Protein AF-A0A1F8EFX8-F1 (afdb_monomer)

Nearest PDB structures (foldseek):
  2dds-assembly4_D  TM=3.187E-01  e=9.458E-01  Bacillus cereus
  6q6h-assembly1_O  TM=2.582E-01  e=7.555E+00  Homo sapiens

Sequence (322 aa):
MLEKHLLKERVPAPATELNEQGLEKLSEEERKAWHLLVPYVRKLAIKLSSFEGYVDPNIMKADTEFVEQMEQKFLRDDPRIAASQRRGEILEALLAEGIKHAKWLGPDTEPIIASRYDDIKNGVDFVLEILENQKFGYLALNVDVTSSIVQIGNNLEEVKKKIISGDLTEIKYFQSKRSGITGKKDTIPKVVIGIDSNALKELSLLRVELNTYRAALKKPENSSPTVQESLIKKAKEAGLKLSSHRIQVLILKEIEIQIEKYIEFANKNNYTKVASIYQSALNTIREIKSRPEAPKLSPNEEDQNSNDKVFQALQSALKDFN

Radius of gyration: 21.45 Å; Cα contacts (8 Å, |Δi|>4): 448; chains: 1; bounding box: 77×50×60 Å

Secondary structure (DSSP, 8-state):
-PPP------PPPPTT----TTGGGS-HHHHHHHHHHHHHHHHHSPPGGGGBTTB-HHHHHHHHHHHHHHHHHHTTS-HHHHHHHHHHHHHHHHHHHHHHHH-TT-TTEEEEEPPHHHHHHH--SEEEEEEETTEEEEEEEEEE----HHHHHHHHHHHHHHHHHS--EEEEEEE-TTT--EEEEEEE-EEEEE--HHHHHHHHHHHHHHHHHHHHTT-GGG-SHHHHHHHHHHHHHHHHHHHT-HHHHHHHHHHHHHHHHHHHHHHHTT-HHHHHHHHHHHHHHHHHHHSTTSPPPPHHHHHHHHT-HHHHHHHHHHHT--

Organism: NCBI:txid1802659

Solvent-accessible surface area (backbone atoms only — not comparable to full-atom values): 17560 Å² total; per-residue (Å²): 135,83,83,77,83,79,76,75,76,74,74,74,74,77,96,76,78,79,83,64,70,24,49,86,80,46,54,74,42,41,41,51,27,31,73,65,35,34,66,54,47,62,68,63,26,41,57,76,76,80,37,69,90,77,50,59,68,69,59,55,48,53,48,51,52,49,40,55,55,49,52,59,50,60,73,69,52,58,67,74,58,30,34,53,51,54,47,24,46,37,49,52,31,50,47,46,47,32,25,59,75,44,31,53,63,34,87,54,28,39,63,40,43,31,18,67,53,31,27,74,75,59,54,26,55,29,30,39,42,33,60,52,97,94,38,81,45,64,41,35,33,24,67,41,53,61,57,46,44,69,60,52,37,52,56,50,49,55,51,48,53,22,60,74,71,66,59,38,44,60,33,68,69,36,69,40,86,87,80,67,48,72,46,69,45,68,67,30,49,70,48,71,44,60,48,29,69,65,61,50,40,54,53,20,38,40,51,42,49,27,50,49,30,58,55,49,69,73,37,79,92,40,67,50,68,71,53,39,54,53,35,52,50,52,26,50,53,31,48,48,53,62,46,54,36,63,61,46,58,43,50,56,48,47,50,46,59,49,38,54,47,50,28,52,42,23,50,78,72,67,35,53,72,58,20,50,55,35,49,54,53,45,50,54,53,52,52,48,64,70,38,89,82,45,69,80,71,52,74,67,46,49,52,50,53,69,62,24,50,18,51,49,26,48,58,56,42,54,72,71,60,116

pLDDT: mean 90.21, std 14.28, range [26.8, 98.44]

Structure (mmCIF, N/CA/C/O backbone):
data_AF-A0A1F8EFX8-F1
#
_entry.id   AF-A0A1F8EFX8-F1
#
loop_
_atom_site.group_PDB
_atom_site.id
_atom_site.type_symbol
_atom_site.label_atom_id
_atom_site.label_alt_id
_atom_site.label_comp_id
_atom_site.label_asym_id
_atom_site.label_entity_id
_atom_site.label_seq_id
_atom_site.pdbx_PDB_ins_code
_atom_site.Cartn_x
_atom_site.Cartn_y
_atom_site.Cartn_z
_atom_site.occupancy
_atom_site.B_iso_or_equiv
_atom_site.auth_seq_id
_atom_site.auth_comp_id
_atom_site.auth_asym_id
_atom_site.auth_atom_id
_atom_site.pdbx_PDB_model_num
ATOM 1 N N . MET A 1 1 ? -51.948 -30.268 -18.510 1.00 39.59 1 MET A N 1
ATOM 2 C CA . MET A 1 1 ? -50.508 -30.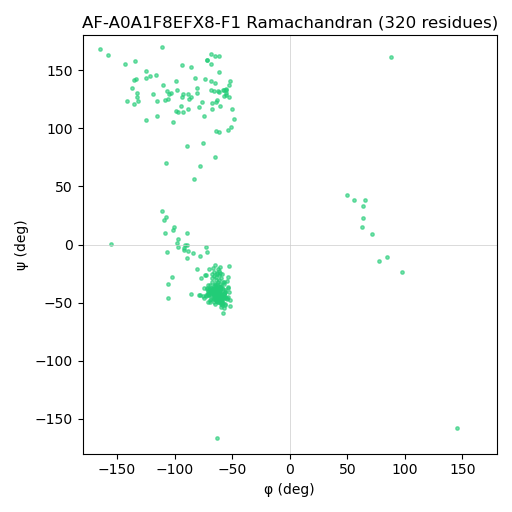514 -18.722 1.00 39.59 1 MET A CA 1
ATOM 3 C C . MET A 1 1 ? -49.849 -29.157 -18.868 1.00 39.59 1 MET A C 1
ATOM 5 O O . MET A 1 1 ? -50.017 -28.531 -19.902 1.00 39.59 1 MET A O 1
ATOM 9 N N . LEU A 1 2 ? -49.258 -28.651 -17.782 1.00 31.80 2 LEU A N 1
ATOM 10 C CA . LEU A 1 2 ? -48.595 -27.347 -17.744 1.00 31.80 2 LEU A CA 1
ATOM 11 C C . LEU A 1 2 ? -47.234 -27.445 -18.441 1.00 31.80 2 LEU A C 1
ATOM 13 O O . LEU A 1 2 ? -46.391 -28.247 -18.035 1.00 31.80 2 LEU A O 1
ATOM 17 N N . GLU A 1 3 ? -47.029 -26.617 -19.461 1.00 29.88 3 GLU A N 1
ATOM 18 C CA . GLU A 1 3 ? -45.723 -26.388 -20.070 1.00 29.88 3 GLU A CA 1
ATOM 19 C C . GLU A 1 3 ? -44.777 -25.744 -19.054 1.00 29.88 3 GLU A C 1
ATOM 21 O O . GLU A 1 3 ? -45.047 -24.699 -18.458 1.00 29.88 3 GLU A O 1
ATOM 26 N N . LYS A 1 4 ? -43.661 -26.439 -18.835 1.00 32.12 4 LYS A N 1
ATOM 27 C CA . LYS A 1 4 ? -42.594 -26.088 -17.907 1.00 32.12 4 LYS A CA 1
ATOM 28 C C . LYS A 1 4 ? -41.973 -24.744 -18.287 1.00 32.12 4 LYS A C 1
ATOM 30 O O . LYS A 1 4 ? -41.350 -24.612 -19.337 1.00 32.12 4 LYS A O 1
ATOM 35 N N . HIS A 1 5 ? -42.060 -23.794 -17.359 1.00 31.98 5 HIS A N 1
ATOM 36 C CA . HIS A 1 5 ? -41.113 -22.693 -17.220 1.00 31.98 5 HIS A CA 1
ATOM 37 C C . HIS A 1 5 ? -39.681 -23.248 -17.188 1.00 31.98 5 HIS A C 1
ATOM 39 O O . HIS A 1 5 ? -39.206 -23.736 -16.164 1.00 31.98 5 HIS A O 1
ATOM 45 N N . LEU A 1 6 ? -38.983 -23.164 -18.320 1.00 28.86 6 LEU A N 1
ATOM 46 C CA . LEU A 1 6 ? -37.529 -23.224 -18.365 1.00 28.86 6 LEU A CA 1
ATOM 47 C C . LEU A 1 6 ? -37.004 -21.877 -17.864 1.00 28.86 6 LEU A C 1
ATOM 49 O O . LEU A 1 6 ? -36.758 -20.950 -18.637 1.00 28.86 6 LEU A O 1
ATOM 53 N N . LEU A 1 7 ? -36.845 -21.784 -16.544 1.00 28.73 7 LEU A N 1
ATOM 54 C CA . LEU A 1 7 ? -35.845 -20.921 -15.933 1.00 28.73 7 LEU A CA 1
ATOM 55 C C . LEU A 1 7 ? -34.505 -21.296 -16.572 1.00 28.73 7 LEU A C 1
ATOM 57 O O . LEU A 1 7 ? -33.886 -22.293 -16.210 1.00 28.73 7 LEU A O 1
ATOM 61 N N . LYS A 1 8 ? -34.078 -20.520 -17.572 1.00 29.89 8 LYS A N 1
ATOM 62 C CA . LYS A 1 8 ? -32.667 -20.453 -17.934 1.00 29.89 8 LYS A CA 1
ATOM 63 C C . LYS A 1 8 ? -31.962 -19.917 -16.698 1.00 29.89 8 LYS A C 1
ATOM 65 O O . LYS A 1 8 ? -31.967 -18.709 -16.467 1.00 29.89 8 LYS A O 1
ATOM 70 N N . GLU A 1 9 ? -31.415 -20.821 -15.893 1.00 26.80 9 GLU A N 1
ATOM 71 C CA . GLU A 1 9 ? -30.356 -20.491 -14.954 1.00 26.80 9 GLU A CA 1
ATOM 72 C C . GLU A 1 9 ? -29.321 -19.696 -15.751 1.00 26.80 9 GLU A C 1
ATOM 74 O O . GLU A 1 9 ? -28.671 -20.208 -16.666 1.00 26.80 9 GLU A O 1
ATOM 79 N N . ARG A 1 10 ? -29.257 -18.388 -15.488 1.00 27.91 10 ARG A N 1
ATOM 80 C CA . ARG A 1 10 ? -28.134 -17.577 -15.929 1.00 27.91 10 ARG A CA 1
ATOM 81 C C . ARG A 1 10 ? -26.944 -18.140 -15.178 1.00 27.91 10 ARG A C 1
ATOM 83 O O . ARG A 1 10 ? -26.753 -17.818 -14.012 1.00 27.91 10 ARG A O 1
ATOM 90 N N . VAL A 1 11 ? -26.191 -19.002 -15.847 1.00 30.89 11 VAL A N 1
ATOM 91 C CA . VAL A 1 11 ? -24.819 -19.306 -15.461 1.00 30.89 11 VAL A CA 1
ATOM 92 C C . VAL A 1 11 ? -24.139 -17.941 -15.290 1.00 30.89 11 VAL A C 1
ATOM 94 O O . VAL A 1 11 ? -24.134 -17.170 -16.259 1.00 30.89 11 VAL A O 1
ATOM 97 N N . PRO A 1 12 ? -23.682 -17.566 -14.082 1.00 32.28 12 PRO A N 1
ATOM 98 C CA . PRO A 1 12 ? -22.962 -16.317 -13.910 1.00 32.28 12 PRO A CA 1
ATOM 99 C C . PRO A 1 12 ? -21.761 -16.342 -14.855 1.00 32.28 12 PRO A C 1
ATOM 101 O O . PRO A 1 12 ? -21.077 -17.360 -14.988 1.00 32.28 12 PRO A O 1
ATOM 104 N N . ALA A 1 13 ? -21.571 -15.245 -15.588 1.00 30.28 13 ALA A N 1
ATOM 105 C CA . ALA A 1 13 ? -20.425 -15.088 -16.469 1.00 30.28 13 ALA A CA 1
ATOM 106 C C . ALA A 1 13 ? -19.141 -15.375 -15.669 1.00 30.28 13 ALA A C 1
ATOM 108 O O . ALA A 1 13 ? -19.068 -14.992 -14.498 1.00 30.28 13 ALA A O 1
ATOM 109 N N . PRO A 1 14 ? -18.142 -16.053 -16.257 1.00 33.47 14 PRO A N 1
ATOM 110 C CA . PRO A 1 14 ? -16.912 -16.361 -15.547 1.00 33.47 14 PRO A CA 1
ATOM 111 C C . PRO A 1 14 ? -16.281 -15.059 -15.043 1.00 33.47 14 PRO A C 1
ATOM 113 O O . PRO A 1 14 ? -16.095 -14.108 -15.805 1.00 33.47 14 PRO A O 1
ATOM 116 N N . ALA A 1 15 ? -15.971 -15.018 -13.749 1.00 45.84 15 ALA A N 1
ATOM 117 C CA . ALA A 1 15 ? -15.308 -13.908 -13.081 1.00 45.84 15 ALA A CA 1
ATOM 118 C C . ALA A 1 15 ? -13.873 -13.724 -13.614 1.00 45.84 15 ALA A C 1
ATOM 120 O O . ALA A 1 15 ? -12.922 -14.137 -12.958 1.00 45.84 15 ALA A O 1
ATOM 121 N N . THR A 1 16 ? -13.686 -13.167 -14.818 1.00 48.28 16 THR A N 1
ATOM 122 C CA . THR A 1 16 ? -12.336 -13.058 -15.414 1.00 48.28 16 THR A CA 1
ATOM 123 C C . THR A 1 16 ? -12.096 -11.948 -16.444 1.00 48.28 16 THR A C 1
ATOM 125 O O . THR A 1 16 ? -10.960 -11.839 -16.898 1.00 48.28 16 THR A O 1
ATOM 128 N N . GLU A 1 17 ? -13.058 -11.093 -16.797 1.00 61.16 17 GLU A N 1
ATOM 129 C CA . GLU A 1 17 ? -12.738 -9.889 -17.586 1.00 61.16 17 GLU A CA 1
ATOM 130 C C . GLU A 1 17 ? -12.589 -8.688 -16.652 1.00 61.16 17 GLU A C 1
ATOM 132 O O . GLU A 1 17 ? -13.522 -8.280 -15.961 1.00 61.16 17 GLU A O 1
ATOM 137 N N . LEU A 1 18 ? -11.366 -8.161 -16.570 1.00 76.31 18 LEU A N 1
ATOM 138 C CA . LEU A 1 18 ? -11.108 -6.929 -15.840 1.00 76.31 18 LEU A CA 1
ATOM 139 C C . LEU A 1 18 ? -11.836 -5.788 -16.552 1.00 76.31 18 LEU A C 1
ATOM 141 O O . LEU A 1 18 ? -11.725 -5.646 -17.765 1.00 76.31 18 LEU A O 1
ATOM 145 N N . ASN A 1 19 ? -12.566 -4.968 -15.800 1.00 82.94 19 ASN A N 1
ATOM 146 C CA . ASN A 1 19 ? -13.219 -3.799 -16.372 1.00 82.94 19 ASN A CA 1
ATOM 147 C C . ASN A 1 19 ? -12.161 -2.777 -16.820 1.00 82.94 19 ASN A C 1
ATOM 149 O O . ASN A 1 19 ? -11.442 -2.235 -15.986 1.00 82.94 19 ASN A O 1
ATOM 153 N N . GLU A 1 20 ? -12.095 -2.490 -18.117 1.00 89.06 20 GLU A N 1
ATOM 154 C CA . GLU A 1 20 ? -11.168 -1.510 -18.699 1.00 89.06 20 GLU A CA 1
ATOM 155 C C . GLU A 1 20 ? -11.760 -0.095 -18.811 1.00 89.06 20 GLU A C 1
ATOM 157 O O . GLU A 1 20 ? -11.068 0.845 -19.202 1.00 89.06 20 GLU A O 1
ATOM 162 N N . GLN A 1 21 ? -13.028 0.102 -18.439 1.00 87.81 21 GLN A N 1
ATOM 163 C CA . GLN A 1 21 ? -13.648 1.426 -18.431 1.00 87.81 21 GLN A CA 1
ATOM 164 C C . GLN A 1 21 ? -12.824 2.403 -17.579 1.00 87.81 21 GLN A C 1
ATOM 166 O O . GLN A 1 21 ? -12.423 2.086 -16.453 1.00 87.81 21 GLN A O 1
ATOM 171 N N . GLY A 1 22 ? -12.589 3.602 -18.114 1.00 87.81 22 GLY A N 1
ATOM 172 C CA . GLY A 1 22 ? -11.789 4.652 -17.495 1.00 87.81 22 GLY A CA 1
ATOM 173 C C . GLY A 1 22 ? -10.349 4.695 -18.008 1.00 87.81 22 GLY A C 1
ATOM 174 O O . GLY A 1 22 ? -9.750 5.770 -17.962 1.00 87.81 22 GLY A O 1
ATOM 175 N N . LEU A 1 23 ? -9.801 3.588 -18.541 1.00 91.88 23 LEU A N 1
ATOM 176 C CA . LEU A 1 23 ? -8.428 3.518 -19.075 1.00 91.88 23 LEU A CA 1
ATOM 177 C C . LEU A 1 23 ? -8.180 4.481 -20.243 1.00 91.88 23 LEU A C 1
ATOM 179 O O . LEU A 1 23 ? -7.040 4.891 -20.482 1.00 91.88 23 LEU A O 1
ATOM 183 N N . GLU A 1 24 ? -9.228 4.873 -20.965 1.00 91.56 24 GLU A N 1
ATOM 184 C CA . GLU A 1 24 ? -9.155 5.843 -22.056 1.00 91.56 24 GLU A CA 1
ATOM 185 C C . GLU A 1 24 ? -8.764 7.251 -21.580 1.00 91.56 24 GLU A C 1
ATOM 187 O O . GLU A 1 24 ? -8.198 8.019 -22.356 1.00 91.56 24 GLU A O 1
ATOM 192 N N . LYS A 1 25 ? -9.009 7.573 -20.301 1.00 91.62 25 LYS A N 1
ATOM 193 C CA . LYS A 1 25 ? -8.670 8.865 -19.674 1.00 91.62 25 LYS A CA 1
ATOM 194 C C . LYS A 1 25 ? -7.297 8.880 -19.000 1.00 91.62 25 LYS A C 1
ATOM 196 O O . LYS A 1 25 ? -6.884 9.915 -18.472 1.00 91.62 25 LYS A O 1
ATOM 201 N N . LEU A 1 26 ? -6.614 7.739 -18.970 1.00 93.00 26 LEU A N 1
ATOM 202 C CA . LEU A 1 26 ? -5.271 7.602 -18.419 1.00 93.00 26 LEU A CA 1
ATOM 203 C C . LEU A 1 26 ? -4.228 7.949 -19.485 1.00 93.00 26 LEU A C 1
ATOM 205 O O . LEU A 1 26 ? -4.456 7.764 -20.687 1.00 93.00 26 LEU A O 1
ATOM 209 N N . SER A 1 27 ? -3.066 8.417 -19.031 1.00 95.06 27 SER A N 1
ATOM 210 C CA . SER A 1 27 ? -1.882 8.550 -19.879 1.00 95.06 27 SER A CA 1
ATOM 211 C C . SER A 1 27 ? -1.435 7.192 -20.428 1.00 95.06 27 SER A C 1
ATOM 213 O O . SER A 1 27 ? -1.824 6.130 -19.932 1.00 95.06 27 SER A O 1
ATOM 215 N N . GLU A 1 28 ? -0.618 7.213 -21.480 1.00 96.12 28 GLU A N 1
ATOM 216 C CA . GLU A 1 28 ? -0.132 5.988 -22.114 1.00 96.12 28 GLU A CA 1
ATOM 217 C C . GLU A 1 28 ? 0.676 5.127 -21.130 1.00 96.12 28 GLU A C 1
ATOM 219 O O . GLU A 1 28 ? 0.526 3.904 -21.101 1.00 96.12 28 GLU A O 1
ATOM 224 N N . GLU A 1 29 ? 1.496 5.760 -20.291 1.00 95.81 29 GLU A N 1
ATOM 225 C CA . GLU A 1 29 ? 2.322 5.091 -19.290 1.00 95.81 29 GLU A CA 1
ATOM 226 C C . GLU A 1 29 ? 1.468 4.430 -18.205 1.00 95.81 29 GLU A C 1
ATOM 228 O O . GLU A 1 29 ? 1.678 3.258 -17.896 1.00 95.81 29 GLU A O 1
ATOM 233 N N . GLU A 1 30 ? 0.470 5.143 -17.675 1.00 97.19 30 GLU A N 1
ATOM 234 C CA . GLU A 1 30 ? -0.483 4.604 -16.695 1.00 97.19 30 GLU A CA 1
ATOM 235 C C . GLU A 1 30 ? -1.255 3.413 -17.283 1.00 97.19 30 GLU A C 1
ATOM 237 O O . GLU A 1 30 ? -1.359 2.363 -16.652 1.00 97.19 30 GLU A O 1
ATOM 242 N N . ARG A 1 31 ? -1.744 3.521 -18.525 1.00 97.31 31 ARG A N 1
ATOM 243 C CA . ARG A 1 31 ? -2.472 2.427 -19.185 1.00 97.31 31 ARG A CA 1
ATOM 244 C C . ARG A 1 31 ? -1.588 1.198 -19.385 1.00 97.31 31 ARG A C 1
ATOM 246 O O . ARG A 1 31 ? -2.032 0.077 -19.142 1.00 97.31 31 ARG A O 1
ATOM 253 N N . LYS A 1 32 ? -0.337 1.378 -19.817 1.00 97.31 32 LYS A N 1
ATOM 254 C CA . LYS A 1 32 ? 0.629 0.274 -19.950 1.00 97.31 32 LYS A CA 1
ATOM 255 C C . LYS A 1 32 ? 0.950 -0.353 -18.594 1.00 97.31 32 LYS A C 1
ATOM 257 O O . LYS A 1 32 ? 1.004 -1.578 -18.500 1.00 97.31 32 LYS A O 1
ATOM 262 N N . ALA A 1 33 ? 1.133 0.463 -17.556 1.00 97.31 33 ALA A N 1
ATOM 263 C CA . ALA A 1 33 ? 1.359 -0.017 -16.197 1.00 97.31 33 ALA A CA 1
ATOM 264 C C . ALA A 1 33 ? 0.159 -0.822 -15.683 1.00 97.31 33 ALA A C 1
ATOM 266 O O . ALA A 1 33 ? 0.357 -1.900 -15.124 1.00 97.31 33 ALA A O 1
ATOM 267 N N . TRP A 1 34 ? -1.069 -0.370 -15.949 1.00 97.25 34 TRP A N 1
ATOM 268 C CA . TRP A 1 34 ? -2.287 -1.090 -15.581 1.00 97.25 34 TRP A CA 1
ATOM 269 C C . TRP A 1 34 ? -2.313 -2.500 -16.181 1.00 97.25 34 TRP A C 1
ATOM 271 O O . TRP A 1 34 ? -2.359 -3.477 -15.437 1.00 97.25 34 TRP A O 1
ATOM 281 N N . HIS A 1 35 ? -2.163 -2.624 -17.507 1.00 96.25 35 HIS A N 1
ATOM 282 C CA . HIS A 1 35 ? -2.168 -3.928 -18.192 1.00 96.25 35 HIS A CA 1
ATOM 283 C C . HIS A 1 35 ? -1.027 -4.843 -17.736 1.00 96.25 35 HIS A C 1
ATOM 285 O O . HIS A 1 35 ? -1.160 -6.066 -17.743 1.00 96.25 35 HIS A O 1
ATOM 291 N N . LEU A 1 36 ? 0.107 -4.256 -17.350 1.00 95.19 36 LEU A N 1
ATOM 292 C CA . LEU A 1 36 ? 1.267 -4.998 -16.878 1.00 95.19 36 LEU A CA 1
ATOM 293 C C . LEU A 1 36 ? 1.083 -5.535 -15.451 1.00 95.19 36 LEU A C 1
ATOM 295 O O . LEU A 1 36 ? 1.480 -6.665 -15.169 1.00 95.19 36 LEU A O 1
ATOM 299 N N . LEU A 1 37 ? 0.559 -4.714 -14.538 1.00 95.81 37 LEU A N 1
ATOM 300 C CA . LEU A 1 37 ? 0.660 -4.950 -13.095 1.00 95.81 37 LEU A CA 1
ATOM 301 C C . LEU A 1 37 ? -0.649 -5.430 -12.476 1.00 95.81 37 LEU A C 1
ATOM 303 O O . LEU A 1 37 ? -0.641 -6.397 -11.714 1.00 95.81 37 LEU A O 1
ATOM 307 N N . VAL A 1 38 ? -1.771 -4.790 -12.809 1.00 95.44 38 VAL A N 1
ATOM 308 C CA . VAL A 1 38 ? -3.058 -5.031 -12.140 1.00 95.44 38 VAL A CA 1
ATOM 309 C C . VAL A 1 38 ? -3.535 -6.477 -12.320 1.00 95.44 38 VAL A C 1
ATOM 311 O O . VAL A 1 38 ? -3.853 -7.118 -11.312 1.00 95.44 38 VAL A O 1
ATOM 314 N N . PRO A 1 39 ? -3.503 -7.080 -13.530 1.00 94.44 39 PRO A N 1
ATOM 315 C CA . PRO A 1 39 ? -3.868 -8.486 -13.693 1.00 94.44 39 PRO A CA 1
ATOM 316 C C . PRO A 1 39 ? -2.976 -9.439 -12.892 1.00 94.44 39 PRO A C 1
ATOM 318 O O . PRO A 1 39 ? -3.440 -10.480 -12.427 1.00 94.44 39 PRO A O 1
ATOM 321 N N . TYR A 1 40 ? -1.690 -9.111 -12.740 1.0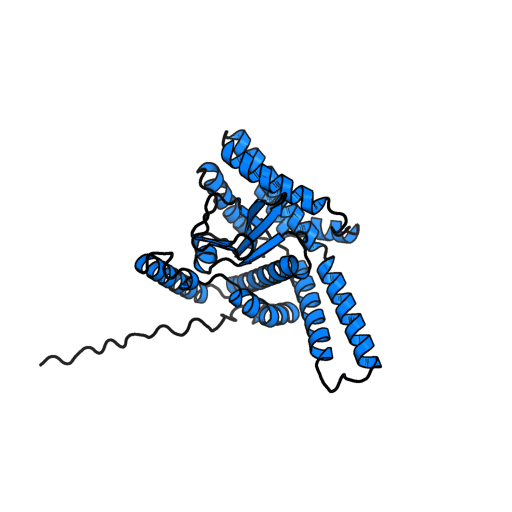0 93.00 40 TYR A N 1
ATOM 322 C CA . TYR A 1 40 ? -0.749 -9.926 -11.979 1.00 93.00 40 TYR A CA 1
ATOM 323 C C . TYR A 1 40 ? -1.039 -9.844 -10.476 1.00 93.00 40 TYR A C 1
ATOM 325 O O . TYR A 1 40 ? -1.196 -10.881 -9.834 1.00 93.00 40 TYR A O 1
ATOM 333 N N . VAL A 1 41 ? -1.198 -8.640 -9.923 1.00 93.00 41 VAL A N 1
ATOM 334 C CA . VAL A 1 41 ? -1.467 -8.452 -8.488 1.00 93.00 41 VAL A CA 1
ATOM 335 C C . VAL A 1 41 ? -2.833 -9.019 -8.094 1.00 93.00 41 VAL A C 1
ATOM 337 O O . VAL A 1 41 ? -2.933 -9.724 -7.091 1.00 93.00 41 VAL A O 1
ATOM 340 N N . ARG A 1 42 ? -3.865 -8.877 -8.936 1.00 91.50 42 ARG A N 1
ATOM 341 C CA . ARG A 1 42 ? -5.179 -9.510 -8.705 1.00 91.50 42 ARG A CA 1
ATOM 342 C C . ARG A 1 42 ? -5.131 -11.043 -8.665 1.00 91.50 42 ARG A C 1
ATOM 344 O O . ARG A 1 42 ? -5.978 -11.675 -8.026 1.00 91.50 42 ARG A O 1
ATOM 351 N N . LYS A 1 43 ? -4.155 -11.681 -9.321 1.00 93.25 43 LYS A N 1
ATOM 352 C CA . LYS A 1 43 ? -3.937 -13.136 -9.197 1.00 93.25 43 LYS A CA 1
ATOM 353 C C . LYS A 1 43 ? -3.312 -13.516 -7.856 1.00 93.25 43 LYS A C 1
ATOM 355 O O . LYS A 1 43 ? -3.531 -14.636 -7.408 1.00 93.25 43 LYS A O 1
ATOM 360 N N . LEU A 1 44 ? -2.571 -12.603 -7.226 1.00 94.19 44 LEU A N 1
ATOM 361 C CA . LEU A 1 44 ? -1.969 -12.802 -5.906 1.00 94.19 44 LEU A CA 1
ATOM 362 C C . LEU A 1 44 ? -2.956 -12.576 -4.754 1.00 94.19 44 LEU A C 1
ATOM 364 O O . LEU A 1 44 ? -2.707 -13.083 -3.664 1.00 94.19 44 LEU A O 1
ATOM 368 N N . ALA A 1 45 ? -4.048 -11.841 -4.993 1.00 96.00 45 ALA A N 1
ATOM 369 C CA . ALA A 1 45 ? -5.124 -11.629 -4.026 1.00 96.00 45 ALA A CA 1
ATOM 370 C C . ALA A 1 45 ? -5.661 -12.949 -3.464 1.00 96.00 45 ALA A C 1
ATOM 372 O O . ALA A 1 45 ? -5.896 -13.903 -4.220 1.00 96.00 45 ALA A O 1
ATOM 373 N N . ILE A 1 46 ? -5.898 -12.970 -2.152 1.00 96.94 46 ILE A N 1
ATOM 374 C CA . ILE A 1 46 ? -6.473 -14.118 -1.451 1.00 96.94 46 ILE A CA 1
ATOM 375 C C . ILE A 1 46 ? -7.810 -14.510 -2.097 1.00 96.94 46 ILE A C 1
ATOM 377 O O . ILE A 1 46 ? -8.668 -13.669 -2.380 1.00 96.94 46 ILE A O 1
ATOM 381 N N . LYS A 1 47 ? -7.984 -15.809 -2.354 1.00 95.56 47 LYS A N 1
ATOM 382 C CA . LYS A 1 47 ? -9.200 -16.361 -2.962 1.00 95.56 47 LYS A CA 1
ATOM 383 C C . LYS A 1 47 ? -10.101 -16.913 -1.870 1.00 95.56 47 LYS A C 1
ATOM 385 O O . LYS A 1 47 ? -9.636 -17.675 -1.037 1.00 95.56 47 LYS A O 1
ATOM 390 N N . LEU A 1 48 ? -11.392 -16.581 -1.902 1.00 94.69 48 LEU A N 1
ATOM 391 C CA . LEU A 1 48 ? -12.360 -17.101 -0.925 1.00 94.69 48 LEU A CA 1
ATOM 392 C C . LEU A 1 48 ? -12.357 -18.637 -0.916 1.00 94.69 48 LEU A C 1
ATOM 394 O O . LEU A 1 48 ? -12.350 -19.243 0.149 1.00 94.69 48 LEU A O 1
ATOM 398 N N . SER A 1 49 ? -12.230 -19.264 -2.090 1.00 93.31 49 SER A N 1
ATOM 399 C CA . SER A 1 49 ? -12.147 -20.723 -2.229 1.00 93.31 49 SER A CA 1
ATOM 400 C C . SER A 1 49 ? -10.954 -21.364 -1.507 1.00 93.31 49 SER A C 1
ATOM 402 O O . SER A 1 49 ? -11.002 -22.550 -1.200 1.00 93.31 49 SER A O 1
ATOM 404 N N . SER A 1 50 ? -9.891 -20.619 -1.163 1.00 94.62 50 SER A N 1
ATOM 405 C CA . SER A 1 50 ? -8.797 -21.176 -0.351 1.00 94.62 50 SER A CA 1
ATOM 406 C C . SER A 1 50 ? -9.179 -21.385 1.119 1.00 94.62 50 SER A C 1
ATOM 408 O O . SER A 1 50 ? -8.351 -21.860 1.892 1.00 94.62 50 SER A O 1
ATOM 410 N N . PHE A 1 51 ? -10.400 -21.008 1.510 1.00 96.12 51 PHE A N 1
ATOM 411 C CA . PHE A 1 51 ? -10.963 -21.182 2.849 1.00 96.12 51 PHE A CA 1
ATOM 412 C C . PHE A 1 51 ? -12.052 -22.262 2.894 1.00 96.12 51 PHE A C 1
ATOM 414 O O . PHE A 1 51 ? -12.718 -22.421 3.920 1.00 96.12 51 PHE A O 1
ATOM 421 N N . GLU A 1 52 ? -12.218 -23.039 1.821 1.00 93.38 52 GLU A N 1
ATOM 422 C CA . GLU A 1 52 ? -13.019 -24.261 1.851 1.00 93.38 52 GLU A CA 1
ATOM 423 C C . GLU A 1 52 ? -12.548 -25.175 2.994 1.00 93.38 52 GLU A C 1
ATOM 425 O O . GLU A 1 52 ? -11.360 -25.459 3.142 1.00 93.38 52 GLU A O 1
ATOM 430 N N . GLY A 1 53 ? -13.482 -25.588 3.854 1.00 90.81 53 GLY A N 1
ATOM 431 C CA . GLY A 1 53 ? -13.187 -26.367 5.063 1.00 90.81 53 GLY A CA 1
ATOM 432 C C . GLY A 1 53 ? -12.770 -25.543 6.291 1.00 90.81 53 GLY A C 1
ATOM 433 O O . GLY A 1 53 ? -12.765 -26.088 7.392 1.00 90.81 53 GLY A O 1
ATOM 434 N N . TYR A 1 54 ? -12.486 -24.245 6.138 1.00 90.75 54 TYR A N 1
ATOM 435 C CA . TYR A 1 54 ? -12.202 -23.315 7.245 1.00 90.75 54 TYR A CA 1
ATOM 436 C C . TYR A 1 54 ? -13.388 -22.404 7.580 1.00 90.75 54 TYR A C 1
ATOM 438 O O . TYR A 1 54 ? -13.522 -21.953 8.716 1.00 90.75 54 TYR A O 1
ATOM 446 N N . VAL A 1 55 ? -14.237 -22.116 6.592 1.00 92.94 55 VAL A N 1
ATOM 447 C CA . VAL A 1 55 ? -15.416 -21.249 6.713 1.00 92.94 55 VAL A CA 1
ATOM 448 C C . VAL A 1 55 ? -16.667 -22.039 6.333 1.00 92.94 55 VAL A C 1
ATOM 450 O O . VAL A 1 55 ? -16.623 -22.893 5.447 1.00 92.94 55 VAL A O 1
ATOM 453 N N . ASP A 1 56 ? -17.786 -21.758 7.009 1.00 95.19 56 ASP A N 1
ATOM 454 C CA . ASP A 1 56 ? -19.081 -22.365 6.686 1.00 95.19 56 ASP A CA 1
ATOM 455 C C . ASP A 1 56 ? -19.439 -22.123 5.202 1.00 95.19 56 ASP A C 1
ATOM 457 O O . ASP A 1 56 ? -19.410 -20.970 4.749 1.00 95.19 56 ASP A O 1
ATOM 461 N N . PRO A 1 57 ? -19.798 -23.170 4.433 1.00 95.31 57 PRO A N 1
ATOM 462 C CA . PRO A 1 57 ? -20.086 -23.034 3.007 1.00 95.31 57 PRO A CA 1
ATOM 463 C C . PRO A 1 57 ? -21.203 -22.036 2.678 1.00 95.31 57 PRO A C 1
ATOM 465 O O . PRO A 1 57 ? -21.135 -21.370 1.645 1.00 95.31 57 PRO A O 1
ATOM 468 N N . ASN A 1 58 ? -22.214 -21.888 3.541 1.00 96.75 58 ASN A N 1
ATOM 469 C CA . ASN A 1 58 ? -23.292 -20.922 3.325 1.00 96.75 58 ASN A CA 1
ATOM 470 C C . ASN A 1 58 ? -22.796 -19.487 3.527 1.00 96.75 58 ASN A C 1
ATOM 472 O O . ASN A 1 58 ? -23.183 -18.599 2.769 1.00 96.75 58 ASN A O 1
ATOM 476 N N . ILE A 1 59 ? -21.911 -19.261 4.506 1.00 95.94 59 ILE A N 1
ATOM 477 C CA . ILE A 1 59 ? -21.271 -17.953 4.713 1.00 95.94 59 ILE A CA 1
ATOM 478 C C . ILE A 1 59 ? -20.390 -17.603 3.512 1.00 95.94 59 ILE A C 1
ATOM 480 O O . ILE A 1 59 ? -20.492 -16.501 2.980 1.00 95.94 59 ILE A O 1
ATOM 484 N N . MET A 1 60 ? -19.557 -18.539 3.052 1.00 95.56 60 MET A N 1
ATOM 485 C CA . MET A 1 60 ? -18.665 -18.306 1.912 1.00 95.56 60 MET A CA 1
ATOM 486 C C . MET A 1 60 ? -19.447 -18.037 0.618 1.00 95.56 60 MET A C 1
ATOM 488 O O . MET A 1 60 ? -19.069 -17.168 -0.171 1.00 95.56 60 MET A O 1
ATOM 492 N N . LYS A 1 61 ? -20.573 -18.736 0.419 1.00 96.38 61 LYS A N 1
ATOM 493 C CA . LYS A 1 61 ? -21.496 -18.471 -0.688 1.00 96.38 61 LYS A CA 1
ATOM 494 C C . LYS A 1 61 ? -22.091 -17.063 -0.599 1.00 96.38 61 LYS A C 1
ATOM 496 O O . LYS A 1 61 ? -22.022 -16.330 -1.579 1.00 96.38 61 LYS A O 1
ATOM 501 N N . ALA A 1 62 ? -22.609 -16.664 0.564 1.00 97.31 62 ALA A N 1
ATOM 502 C CA . ALA A 1 62 ? -23.175 -15.329 0.764 1.00 97.31 62 ALA A CA 1
ATOM 503 C C . ALA A 1 62 ? -22.141 -14.212 0.540 1.00 97.31 62 ALA A C 1
ATOM 505 O O . ALA A 1 62 ? -22.449 -13.188 -0.066 1.00 97.31 62 ALA A O 1
ATOM 506 N N . ASP A 1 63 ? -20.900 -14.418 0.982 1.00 97.56 63 ASP A N 1
ATOM 507 C CA . ASP A 1 63 ? -19.808 -13.472 0.751 1.00 97.56 63 ASP A CA 1
ATOM 508 C C . ASP A 1 63 ? -19.422 -13.382 -0.732 1.00 97.56 63 ASP A C 1
ATOM 510 O O . ASP A 1 63 ? -19.152 -12.289 -1.231 1.00 97.56 63 ASP A O 1
ATOM 514 N N . THR A 1 64 ? -19.420 -14.512 -1.447 1.00 96.25 64 THR A N 1
ATOM 515 C CA . THR A 1 64 ? -19.165 -14.552 -2.896 1.00 96.25 64 THR A CA 1
ATOM 516 C C . THR A 1 64 ? -20.260 -13.801 -3.652 1.00 96.25 64 THR A C 1
ATOM 518 O O . THR A 1 64 ? -19.961 -12.918 -4.453 1.00 96.25 64 THR A O 1
ATOM 521 N N . GLU A 1 65 ? -21.528 -14.065 -3.327 1.00 96.50 65 GLU A N 1
ATOM 522 C CA . GLU A 1 65 ? -22.677 -13.357 -3.904 1.00 96.50 65 GLU A CA 1
ATOM 523 C C . GLU A 1 65 ? -22.632 -11.853 -3.594 1.00 96.50 65 GLU A C 1
ATOM 525 O O . GLU A 1 65 ? -22.949 -11.032 -4.455 1.00 96.50 65 GLU A O 1
ATOM 530 N N . PHE A 1 66 ? -22.203 -11.464 -2.388 1.00 96.44 66 PHE A N 1
ATOM 531 C CA . PHE A 1 66 ? -22.003 -10.059 -2.032 1.00 96.44 66 PHE A CA 1
ATOM 532 C C . PHE A 1 66 ? -20.944 -9.393 -2.920 1.00 96.44 66 PHE A C 1
ATOM 534 O O . PHE A 1 66 ? -21.195 -8.308 -3.449 1.00 96.44 66 PHE A O 1
ATOM 541 N N . VAL A 1 67 ? -19.785 -10.035 -3.109 1.00 95.12 67 VAL A N 1
ATOM 542 C CA . VAL A 1 67 ? -18.715 -9.524 -3.983 1.00 95.12 67 VAL A CA 1
ATOM 543 C C . VAL A 1 67 ? -19.237 -9.345 -5.406 1.00 95.12 67 VAL A C 1
ATOM 545 O O . VAL A 1 67 ? -19.118 -8.253 -5.960 1.00 95.12 67 VAL A O 1
ATOM 548 N N . GLU A 1 68 ? -19.893 -10.362 -5.967 1.00 93.06 68 GLU A N 1
ATOM 549 C CA . GLU A 1 68 ? -20.461 -10.300 -7.317 1.00 93.06 68 GLU A CA 1
ATOM 550 C C . GLU A 1 68 ? -21.476 -9.155 -7.459 1.00 93.06 68 GLU A C 1
ATOM 552 O O . GLU A 1 68 ? -21.420 -8.377 -8.414 1.00 93.06 68 GLU A O 1
ATOM 557 N N . GLN A 1 69 ? -22.383 -8.993 -6.491 1.00 92.88 69 GLN A N 1
ATOM 558 C CA . GLN A 1 69 ? -23.371 -7.912 -6.499 1.00 92.88 69 GLN A CA 1
ATOM 559 C C . GLN A 1 69 ? -22.728 -6.524 -6.444 1.00 92.88 69 GLN A C 1
ATOM 561 O O . GLN A 1 69 ? -23.204 -5.602 -7.112 1.00 92.88 69 GLN A O 1
ATOM 566 N N . MET A 1 70 ? -21.678 -6.352 -5.640 1.00 91.12 70 MET A N 1
ATOM 567 C CA . MET A 1 70 ? -20.975 -5.076 -5.520 1.00 91.12 70 MET A CA 1
ATOM 568 C C . MET A 1 70 ? -20.176 -4.753 -6.779 1.00 91.12 70 MET A C 1
ATOM 570 O O . MET A 1 70 ? -20.261 -3.632 -7.275 1.00 91.12 70 MET A O 1
ATOM 574 N N . GLU A 1 71 ? -19.498 -5.734 -7.371 1.00 88.00 71 GLU A N 1
ATOM 575 C CA . GLU A 1 71 ? -18.791 -5.540 -8.638 1.00 88.00 71 GLU A CA 1
ATOM 576 C C . GLU A 1 71 ? -19.749 -5.140 -9.765 1.00 88.00 71 GLU A C 1
ATOM 578 O O . GLU A 1 71 ? -19.465 -4.204 -10.510 1.00 88.00 71 GLU A O 1
ATOM 583 N N . GLN A 1 72 ? -20.941 -5.740 -9.830 1.00 86.56 72 GLN A N 1
ATOM 584 C CA . GLN A 1 72 ? -21.977 -5.330 -10.785 1.00 86.56 72 GLN A CA 1
ATOM 585 C C . GLN A 1 72 ? -22.495 -3.902 -10.561 1.00 86.56 72 GLN A C 1
ATOM 587 O O . GLN A 1 72 ? -22.948 -3.269 -11.517 1.00 86.56 72 GLN A O 1
ATOM 592 N N . LYS A 1 73 ? -22.451 -3.383 -9.327 1.00 85.19 73 LYS A N 1
ATOM 593 C CA . LYS A 1 73 ? -22.764 -1.973 -9.049 1.00 85.19 73 LYS A CA 1
ATOM 594 C C . LYS A 1 73 ? -21.641 -1.066 -9.538 1.00 85.19 73 LYS A C 1
ATOM 596 O O . LYS A 1 73 ? -21.939 -0.106 -10.235 1.00 85.19 73 LYS A O 1
ATOM 601 N N . PHE A 1 74 ? -20.384 -1.425 -9.279 1.00 81.62 74 PHE A N 1
ATOM 602 C CA . PHE A 1 74 ? -19.226 -0.643 -9.721 1.00 81.62 74 PHE A CA 1
ATOM 603 C C . PHE A 1 74 ? -19.116 -0.546 -11.248 1.00 81.62 74 PHE A C 1
ATOM 605 O O . PHE A 1 74 ? -18.706 0.481 -11.777 1.00 81.62 74 PHE A O 1
ATOM 612 N N . LEU A 1 75 ? -19.549 -1.575 -11.986 1.00 74.06 75 LEU A N 1
ATOM 613 C CA . LEU A 1 75 ? -19.651 -1.516 -13.453 1.00 74.06 75 LEU A CA 1
ATOM 614 C C . LEU A 1 75 ? -20.642 -0.453 -13.960 1.00 74.06 75 LEU A C 1
ATOM 616 O O . LEU A 1 75 ? -20.584 -0.065 -15.123 1.00 74.06 75 LEU A O 1
ATOM 620 N N . ARG A 1 76 ? -21.583 -0.012 -13.120 1.00 68.75 76 ARG A N 1
ATOM 621 C CA . ARG A 1 76 ? -22.605 0.986 -13.469 1.00 68.75 76 ARG A CA 1
ATOM 622 C C . ARG A 1 76 ? -22.229 2.395 -13.011 1.00 68.75 76 ARG A C 1
ATOM 624 O O . ARG A 1 76 ? -23.026 3.311 -13.213 1.00 68.75 76 ARG A O 1
ATOM 631 N N . ASP A 1 77 ? -21.054 2.565 -12.406 1.00 69.31 77 ASP A N 1
ATOM 632 C CA . ASP A 1 77 ? -20.595 3.856 -11.906 1.00 69.31 77 ASP A CA 1
ATOM 633 C C . ASP A 1 77 ? -20.200 4.814 -13.042 1.00 69.31 77 ASP A C 1
ATOM 635 O O . ASP A 1 77 ? -19.908 4.433 -14.180 1.00 69.31 77 ASP A O 1
ATOM 639 N N . ASP A 1 78 ? -20.201 6.106 -12.709 1.00 69.12 78 ASP A N 1
ATOM 640 C CA . ASP A 1 78 ? -19.865 7.196 -13.620 1.00 69.12 78 ASP A CA 1
ATOM 641 C C . ASP A 1 78 ? -18.467 6.984 -14.252 1.00 69.12 78 ASP A C 1
ATOM 643 O O . ASP A 1 78 ? -17.484 6.801 -13.524 1.00 69.12 78 ASP A O 1
ATOM 647 N N . PRO A 1 79 ? -18.316 7.099 -15.588 1.00 68.06 79 PRO A N 1
ATOM 648 C CA . PRO A 1 79 ? -17.018 7.025 -16.265 1.00 68.06 79 PRO A CA 1
ATOM 649 C C . PRO A 1 79 ? -15.934 7.973 -15.714 1.00 68.06 79 PRO A C 1
ATOM 651 O O . PRO A 1 79 ? -14.754 7.829 -16.037 1.00 68.06 79 PRO A O 1
ATOM 654 N N . ARG A 1 80 ? -16.292 9.023 -14.967 1.00 65.81 80 ARG A N 1
ATOM 655 C CA . ARG A 1 80 ? -15.349 9.914 -14.264 1.00 65.81 80 ARG A CA 1
ATOM 656 C C . ARG A 1 80 ? -14.754 9.259 -13.017 1.00 65.81 80 ARG A C 1
ATOM 658 O O . ARG A 1 80 ? -13.568 9.443 -12.766 1.00 65.81 80 ARG A O 1
ATOM 665 N N . ILE A 1 81 ? -15.545 8.471 -12.291 1.00 78.31 81 ILE A N 1
ATOM 666 C CA . ILE A 1 81 ? -15.100 7.692 -11.128 1.00 78.31 81 ILE A CA 1
ATOM 667 C C . ILE A 1 81 ? -14.202 6.542 -11.598 1.00 78.31 81 ILE A C 1
ATOM 669 O O . ILE A 1 81 ? -13.159 6.293 -10.997 1.00 78.31 81 ILE A O 1
ATOM 673 N N . ALA A 1 82 ? -14.538 5.930 -12.738 1.00 84.56 82 ALA A N 1
ATOM 674 C CA . ALA A 1 82 ? -13.787 4.816 -13.310 1.00 84.56 82 ALA A CA 1
ATOM 675 C C . ALA A 1 82 ? -12.288 5.129 -13.497 1.00 84.56 82 ALA A C 1
ATOM 677 O O . ALA A 1 82 ? -11.442 4.343 -13.090 1.00 84.56 82 ALA A O 1
ATOM 678 N N . ALA A 1 83 ? -11.923 6.301 -14.030 1.00 87.94 83 ALA A N 1
ATOM 679 C CA . ALA A 1 83 ? -10.511 6.668 -14.204 1.00 87.94 83 ALA A CA 1
ATOM 680 C C . ALA A 1 83 ? -9.748 6.801 -12.869 1.00 87.94 83 ALA A C 1
ATOM 682 O O . ALA A 1 83 ? -8.583 6.414 -12.786 1.00 87.94 83 ALA A O 1
ATOM 683 N N . SER A 1 84 ? -10.400 7.318 -11.823 1.00 87.88 84 SER A N 1
ATOM 684 C CA . SER A 1 84 ? -9.820 7.384 -10.475 1.00 87.88 84 SER A CA 1
ATOM 685 C C . SER A 1 84 ? -9.621 5.988 -9.888 1.00 87.88 84 SER A C 1
ATOM 687 O O . SER A 1 84 ? -8.561 5.708 -9.340 1.00 87.88 84 SER A O 1
ATOM 689 N N . GLN A 1 85 ? -10.594 5.090 -10.075 1.00 88.06 85 GLN A N 1
ATOM 690 C CA . GLN A 1 85 ? -10.477 3.688 -9.666 1.00 88.06 85 GLN A CA 1
ATOM 691 C C . GLN A 1 85 ? -9.300 2.996 -10.368 1.00 88.06 85 GLN A C 1
ATOM 693 O O . GLN A 1 85 ? -8.495 2.353 -9.706 1.00 88.06 85 GLN A O 1
ATOM 698 N N . ARG A 1 86 ? -9.124 3.182 -11.688 1.00 91.44 86 ARG A N 1
ATOM 699 C CA . ARG A 1 86 ? -7.974 2.604 -12.416 1.00 91.44 86 ARG A CA 1
ATOM 700 C C . ARG A 1 86 ? -6.639 3.112 -11.883 1.00 91.44 86 ARG A C 1
ATOM 702 O O . ARG A 1 86 ? -5.679 2.351 -11.838 1.00 91.44 86 ARG A O 1
ATOM 709 N N . ARG A 1 87 ? -6.564 4.382 -11.480 1.00 93.56 87 ARG A N 1
ATOM 710 C CA . ARG A 1 87 ? -5.369 4.932 -10.830 1.00 93.56 87 ARG A CA 1
ATOM 711 C C . ARG A 1 87 ? -5.115 4.303 -9.462 1.00 93.56 87 ARG A C 1
ATOM 713 O O . ARG A 1 87 ? -3.969 3.949 -9.205 1.00 93.56 87 ARG A O 1
ATOM 720 N N . GLY A 1 88 ? -6.160 4.116 -8.651 1.00 92.75 88 GLY A N 1
ATOM 721 C CA . GLY A 1 88 ? -6.098 3.361 -7.392 1.00 92.75 88 GLY A CA 1
ATOM 722 C C . GLY A 1 88 ? -5.480 1.979 -7.591 1.00 92.75 88 GLY A C 1
ATOM 723 O O . GLY A 1 88 ? -4.432 1.687 -7.026 1.00 92.75 88 GLY A O 1
ATOM 724 N N . GLU A 1 89 ? -6.007 1.214 -8.547 1.00 94.12 89 GLU A N 1
ATOM 725 C CA . GLU A 1 89 ? -5.503 -0.128 -8.859 1.00 94.12 89 GLU A CA 1
ATOM 726 C C . GLU A 1 89 ? -4.035 -0.130 -9.322 1.00 94.12 89 GLU A C 1
ATOM 728 O O . GLU A 1 89 ? -3.270 -1.037 -8.984 1.00 94.12 89 GLU A O 1
ATOM 733 N N . ILE A 1 90 ? -3.611 0.874 -10.106 1.00 96.50 90 ILE A N 1
ATOM 734 C CA . ILE A 1 90 ? -2.199 1.018 -10.500 1.00 96.50 90 ILE A CA 1
ATOM 735 C C . ILE A 1 90 ? -1.339 1.287 -9.265 1.00 96.50 90 ILE A C 1
ATOM 737 O O . ILE A 1 90 ? -0.278 0.673 -9.133 1.00 96.50 90 ILE A O 1
ATOM 741 N N . LEU A 1 91 ? -1.775 2.181 -8.371 1.00 96.62 91 LEU A N 1
ATOM 742 C CA . LEU A 1 91 ? -1.042 2.505 -7.151 1.00 96.62 91 LEU A CA 1
ATOM 743 C C . LEU A 1 91 ? -0.925 1.283 -6.237 1.00 96.62 91 LEU A C 1
ATOM 745 O O . LEU A 1 91 ? 0.183 0.953 -5.823 1.00 96.62 91 LEU A O 1
ATOM 749 N N . GLU A 1 92 ? -2.025 0.574 -5.980 1.00 95.75 92 GLU A N 1
ATOM 750 C CA . GLU A 1 92 ? -2.030 -0.681 -5.221 1.00 95.75 92 GLU A CA 1
ATOM 751 C C . GLU A 1 92 ? -1.009 -1.671 -5.790 1.00 95.75 92 GLU A C 1
ATOM 753 O O . GLU A 1 92 ? -0.184 -2.229 -5.060 1.00 95.75 92 GLU A O 1
ATOM 758 N N . ALA A 1 93 ? -1.018 -1.858 -7.114 1.00 96.31 93 ALA A N 1
ATOM 759 C CA . ALA A 1 93 ? -0.139 -2.811 -7.767 1.00 96.31 93 ALA A CA 1
ATOM 760 C C . ALA A 1 93 ? 1.338 -2.381 -7.730 1.00 96.31 93 ALA A C 1
ATOM 762 O O . ALA A 1 93 ? 2.225 -3.217 -7.534 1.00 96.31 93 ALA A O 1
ATOM 763 N N . LEU A 1 94 ? 1.616 -1.083 -7.884 1.00 96.62 94 LEU A N 1
ATOM 764 C CA . LEU A 1 94 ? 2.958 -0.515 -7.741 1.00 96.62 94 LEU A CA 1
ATOM 765 C C . LEU A 1 94 ? 3.475 -0.645 -6.308 1.00 96.62 94 LEU A C 1
ATOM 767 O O . LEU A 1 94 ? 4.634 -1.012 -6.126 1.00 96.62 94 LEU A O 1
ATOM 771 N N . LEU A 1 95 ? 2.633 -0.394 -5.304 1.00 96.69 95 LEU A N 1
ATOM 772 C CA . LEU A 1 95 ? 2.991 -0.538 -3.895 1.00 96.69 95 LEU A CA 1
ATOM 773 C C . LEU A 1 95 ? 3.267 -1.998 -3.545 1.00 96.69 95 LEU A C 1
ATOM 775 O O . LEU A 1 95 ? 4.309 -2.292 -2.963 1.00 96.69 95 LEU A O 1
ATOM 779 N N . ALA A 1 96 ? 2.398 -2.925 -3.952 1.00 96.12 96 ALA A N 1
ATOM 780 C CA . ALA A 1 96 ? 2.607 -4.356 -3.756 1.00 96.12 96 ALA A CA 1
ATOM 781 C C . ALA A 1 96 ? 3.959 -4.818 -4.331 1.00 96.12 96 ALA A C 1
ATOM 783 O O . ALA A 1 96 ? 4.739 -5.496 -3.658 1.00 96.12 96 ALA A O 1
ATOM 784 N N . GLU A 1 97 ? 4.277 -4.404 -5.559 1.00 94.81 97 GLU A N 1
ATOM 785 C CA . GLU A 1 97 ? 5.563 -4.694 -6.196 1.00 94.81 97 GLU A CA 1
ATOM 786 C C . GLU A 1 97 ? 6.739 -4.005 -5.490 1.00 94.81 97 GLU A C 1
ATOM 788 O O . GLU A 1 97 ? 7.780 -4.631 -5.273 1.00 94.81 97 GLU A O 1
ATOM 793 N N . GLY A 1 98 ? 6.586 -2.732 -5.121 1.00 94.62 98 GLY A N 1
ATOM 794 C CA . GLY A 1 98 ? 7.605 -1.933 -4.444 1.00 94.62 98 GLY A CA 1
ATOM 795 C C . GLY A 1 98 ? 7.976 -2.514 -3.083 1.00 94.62 98 GLY A C 1
ATOM 796 O O . GLY A 1 98 ? 9.151 -2.719 -2.782 1.00 94.62 98 GLY A O 1
ATOM 797 N N . ILE A 1 99 ? 6.980 -2.894 -2.286 1.00 95.25 99 ILE A N 1
ATOM 798 C CA . ILE A 1 99 ? 7.185 -3.540 -0.986 1.00 95.25 99 ILE A CA 1
ATOM 799 C C . ILE A 1 99 ? 7.845 -4.908 -1.186 1.00 95.25 99 ILE A C 1
ATOM 801 O O . ILE A 1 99 ? 8.885 -5.191 -0.592 1.00 95.25 99 ILE A O 1
ATOM 805 N N . LYS A 1 100 ? 7.293 -5.754 -2.063 1.00 94.56 100 LYS A N 1
ATOM 806 C CA . LYS A 1 100 ? 7.750 -7.140 -2.216 1.00 94.56 100 LYS A CA 1
ATOM 807 C C . LYS A 1 100 ? 9.144 -7.254 -2.830 1.00 94.56 100 LYS A C 1
ATOM 809 O O . LYS A 1 100 ? 9.977 -8.018 -2.333 1.00 94.56 100 LYS A O 1
ATOM 814 N N . HIS A 1 101 ? 9.386 -6.534 -3.922 1.00 92.06 101 HIS A N 1
ATOM 815 C CA . HIS A 1 101 ? 10.563 -6.717 -4.770 1.00 92.06 101 HIS A CA 1
ATOM 816 C C . HIS A 1 101 ? 11.607 -5.619 -4.601 1.00 92.06 101 HIS A C 1
ATOM 818 O O . HIS A 1 101 ? 12.795 -5.921 -4.688 1.00 92.06 101 HIS A O 1
ATOM 824 N N . ALA A 1 102 ? 11.187 -4.379 -4.345 1.00 91.62 102 ALA A N 1
ATOM 825 C CA . ALA A 1 102 ? 12.101 -3.263 -4.110 1.00 91.62 102 ALA A CA 1
ATOM 826 C C . ALA A 1 102 ? 12.344 -2.976 -2.619 1.00 91.62 102 ALA A C 1
ATOM 828 O O . ALA A 1 102 ? 13.147 -2.109 -2.296 1.00 91.62 102 ALA A O 1
ATOM 829 N N . LYS A 1 103 ? 11.687 -3.724 -1.719 1.00 93.75 103 LYS A N 1
ATOM 830 C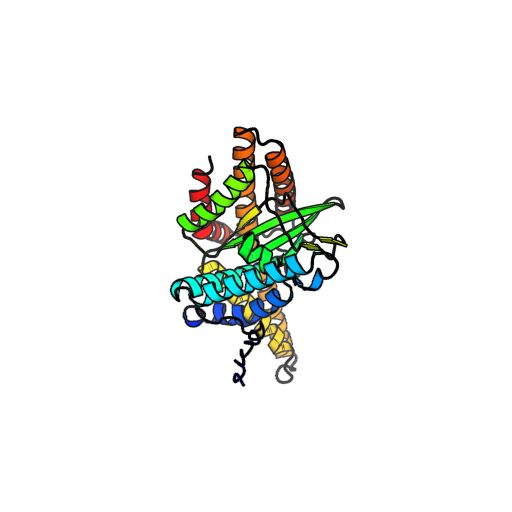 CA . LYS A 1 103 ? 11.835 -3.617 -0.260 1.00 93.75 103 LYS A CA 1
ATOM 831 C C . LYS A 1 103 ? 11.559 -2.208 0.266 1.00 93.75 103 LYS A C 1
ATOM 833 O O . LYS A 1 103 ? 12.199 -1.764 1.215 1.00 93.75 103 LYS A O 1
ATOM 838 N N . TRP A 1 104 ? 10.561 -1.532 -0.312 1.00 94.38 104 TRP A N 1
ATOM 839 C CA . TRP A 1 104 ? 10.184 -0.164 0.068 1.00 94.38 104 TRP A CA 1
ATOM 840 C C . TRP A 1 104 ? 9.893 0.002 1.569 1.00 94.38 104 TRP A C 1
ATOM 842 O O . TRP A 1 104 ? 10.156 1.051 2.145 1.00 94.38 104 TRP A O 1
ATOM 852 N N . LEU A 1 105 ? 9.392 -1.033 2.238 1.00 93.75 105 LEU A N 1
ATOM 853 C CA . LEU A 1 105 ? 9.115 -0.990 3.678 1.00 93.75 105 LEU A CA 1
ATOM 854 C C . LEU A 1 105 ? 10.066 -1.896 4.471 1.00 93.75 105 LEU A C 1
ATOM 856 O O . LEU A 1 105 ? 9.709 -2.421 5.520 1.00 93.75 105 LEU A O 1
ATOM 860 N N . GLY A 1 106 ? 11.279 -2.089 3.953 1.00 91.56 106 GLY A N 1
ATOM 861 C CA . GLY A 1 106 ? 12.308 -2.943 4.533 1.00 91.56 106 GLY A CA 1
ATOM 862 C C . GLY A 1 106 ? 12.229 -4.409 4.078 1.00 91.56 106 GLY A C 1
ATOM 863 O O . GLY A 1 106 ? 11.202 -4.863 3.569 1.00 91.56 106 GLY A O 1
ATOM 864 N N . PRO A 1 107 ? 13.326 -5.173 4.240 1.00 92.12 107 PRO A N 1
ATOM 865 C CA . PRO A 1 107 ? 13.403 -6.581 3.842 1.00 92.12 107 PRO A CA 1
ATOM 866 C C . PRO A 1 107 ? 12.444 -7.507 4.601 1.00 92.12 107 PRO A C 1
ATOM 868 O O . PRO A 1 107 ? 12.064 -8.544 4.059 1.00 92.12 107 PRO A O 1
ATOM 871 N N . ASP A 1 108 ? 12.034 -7.125 5.812 1.00 93.94 108 ASP A N 1
ATOM 872 C CA . ASP A 1 108 ? 11.220 -7.956 6.708 1.00 93.94 108 ASP A CA 1
ATOM 873 C C . ASP A 1 108 ? 9.709 -7.759 6.534 1.00 93.94 108 ASP A C 1
ATOM 875 O O . ASP A 1 108 ? 8.917 -8.440 7.198 1.00 93.94 108 ASP A O 1
ATOM 879 N N . THR A 1 109 ? 9.313 -6.866 5.625 1.00 95.44 109 THR A N 1
ATOM 880 C CA . THR A 1 109 ? 7.920 -6.518 5.339 1.00 95.44 109 THR A CA 1
ATOM 881 C C . THR A 1 109 ? 7.451 -7.181 4.048 1.00 95.44 109 THR A C 1
ATOM 883 O O . THR A 1 109 ? 8.100 -7.069 3.005 1.00 95.44 109 THR A O 1
ATOM 886 N N . GLU A 1 110 ? 6.291 -7.836 4.092 1.00 96.19 110 GLU A N 1
ATOM 887 C CA . GLU A 1 110 ? 5.620 -8.374 2.906 1.00 96.19 110 GLU A CA 1
ATOM 888 C C . GLU A 1 110 ? 4.183 -7.855 2.774 1.00 96.19 110 GLU A C 1
ATOM 890 O O . GLU A 1 110 ? 3.490 -7.712 3.784 1.00 96.19 110 GLU A O 1
ATOM 895 N N . PRO A 1 111 ? 3.710 -7.591 1.541 1.00 97.12 111 PRO A N 1
ATOM 896 C CA . PRO A 1 111 ? 2.315 -7.269 1.298 1.00 97.12 111 PRO A CA 1
ATOM 897 C C . PRO A 1 111 ? 1.496 -8.557 1.132 1.00 97.12 111 PRO A C 1
ATOM 899 O O . PRO A 1 111 ? 1.795 -9.403 0.284 1.00 97.12 111 PRO A O 1
ATOM 902 N N . ILE A 1 112 ? 0.420 -8.679 1.902 1.00 97.81 112 ILE A N 1
ATOM 903 C CA . ILE A 1 112 ? -0.620 -9.695 1.737 1.00 97.81 112 ILE A CA 1
ATOM 904 C C . ILE A 1 112 ? -1.805 -9.025 1.049 1.00 97.81 112 ILE A C 1
ATOM 906 O O . ILE A 1 112 ? -2.531 -8.254 1.676 1.00 97.81 112 ILE A O 1
ATOM 910 N N . ILE A 1 113 ? -1.988 -9.311 -0.240 1.00 97.25 113 ILE A N 1
ATOM 911 C CA . ILE A 1 113 ? -3.081 -8.742 -1.036 1.00 97.25 113 ILE A CA 1
ATOM 912 C C . ILE A 1 113 ? -4.410 -9.299 -0.534 1.00 97.25 113 ILE A C 1
ATOM 914 O O . ILE A 1 113 ? -4.598 -10.520 -0.507 1.00 97.25 113 ILE A O 1
ATOM 918 N N . ALA A 1 114 ? -5.305 -8.406 -0.117 1.00 97.38 114 ALA A N 1
ATOM 919 C CA . ALA A 1 114 ? -6.546 -8.788 0.532 1.00 97.38 114 ALA A CA 1
ATOM 920 C C . ALA A 1 114 ? -7.467 -9.573 -0.409 1.00 97.38 114 ALA A C 1
ATOM 922 O O . ALA A 1 114 ? -7.319 -9.574 -1.636 1.00 97.38 114 ALA A O 1
ATOM 923 N N . SER A 1 115 ? -8.432 -10.275 0.180 1.00 97.31 115 SER A N 1
ATOM 924 C CA . SER A 1 115 ? -9.505 -10.883 -0.597 1.00 97.31 115 SER A CA 1
ATOM 925 C C . SER A 1 115 ? -10.403 -9.798 -1.196 1.00 97.31 115 SER A C 1
ATOM 927 O O . SER A 1 115 ? -10.537 -8.716 -0.628 1.00 97.31 115 SER A O 1
ATOM 929 N N . ARG A 1 116 ? -11.096 -10.097 -2.303 1.00 95.12 116 ARG A N 1
ATOM 930 C CA . ARG A 1 116 ? -12.092 -9.162 -2.864 1.00 95.12 116 ARG A CA 1
ATOM 931 C C . ARG A 1 116 ? -13.214 -8.838 -1.880 1.00 95.12 116 ARG A C 1
ATOM 933 O O . ARG A 1 116 ? -13.765 -7.746 -1.927 1.00 95.12 116 ARG A O 1
ATOM 940 N N . TYR A 1 117 ? -13.535 -9.767 -0.980 1.00 96.88 117 TYR A N 1
ATOM 941 C CA . TYR A 1 117 ? -14.491 -9.501 0.085 1.00 96.88 117 TYR A CA 1
ATOM 942 C C . TYR A 1 117 ? -13.953 -8.453 1.063 1.00 96.88 117 TYR A C 1
ATOM 944 O O . TYR A 1 117 ? -14.652 -7.489 1.346 1.00 96.88 117 TYR A O 1
ATOM 952 N N . ASP A 1 118 ? -12.725 -8.610 1.561 1.00 97.38 118 ASP A N 1
ATOM 953 C CA . ASP A 1 118 ? -12.143 -7.692 2.550 1.00 97.38 118 ASP A CA 1
ATOM 954 C C . ASP A 1 118 ? -11.830 -6.313 1.962 1.00 97.38 118 ASP A C 1
ATOM 956 O O . ASP A 1 118 ? -12.042 -5.299 2.623 1.00 97.38 118 ASP A O 1
ATOM 960 N N . ASP A 1 119 ? -11.417 -6.268 0.703 1.00 95.12 119 ASP A N 1
ATOM 961 C CA . ASP A 1 119 ? -11.288 -5.036 -0.068 1.00 95.12 119 ASP A CA 1
ATOM 962 C C . ASP A 1 119 ? -12.635 -4.289 -0.140 1.00 95.12 119 ASP A C 1
ATOM 964 O O . ASP A 1 119 ? -12.786 -3.204 0.418 1.00 95.12 119 ASP A O 1
ATOM 968 N N . ILE A 1 120 ? -13.684 -4.920 -0.677 1.00 93.06 120 ILE A N 1
ATOM 969 C CA . ILE A 1 120 ? -14.981 -4.255 -0.887 1.00 93.06 120 ILE A CA 1
ATOM 970 C C . ILE A 1 120 ? -15.717 -3.966 0.430 1.00 93.06 120 ILE A C 1
ATOM 972 O O . ILE A 1 120 ? -16.354 -2.922 0.580 1.00 93.06 120 ILE A O 1
ATOM 976 N N . LYS A 1 121 ? -15.709 -4.914 1.373 1.00 94.31 121 LYS A N 1
ATOM 977 C CA . LYS A 1 121 ? -16.500 -4.835 2.608 1.00 94.31 121 LYS A CA 1
ATOM 978 C C . LYS A 1 121 ? -15.788 -4.057 3.707 1.00 94.31 121 LYS A C 1
ATOM 980 O O . LYS A 1 121 ? -16.446 -3.296 4.415 1.00 94.31 121 LYS A O 1
ATOM 985 N N . ASN A 1 122 ? -14.485 -4.284 3.872 1.00 93.19 122 ASN A N 1
ATOM 986 C CA . ASN A 1 122 ? -13.686 -3.745 4.977 1.00 93.19 122 ASN A CA 1
ATOM 987 C C . ASN A 1 122 ? -12.753 -2.602 4.519 1.00 93.19 122 ASN A C 1
ATOM 989 O O . ASN A 1 122 ? -12.141 -1.922 5.356 1.00 93.19 122 ASN A O 1
ATOM 993 N N . GLY A 1 123 ? -12.674 -2.340 3.209 1.00 92.81 123 GLY A N 1
ATOM 994 C CA . GLY A 1 123 ? -11.872 -1.269 2.623 1.00 92.81 123 GLY A CA 1
ATOM 995 C C . GLY A 1 123 ? -10.380 -1.495 2.832 1.00 92.81 123 GLY A C 1
ATOM 996 O O . GLY A 1 123 ? -9.693 -0.546 3.213 1.00 92.81 123 GLY A O 1
ATOM 997 N N . VAL A 1 124 ? -9.915 -2.742 2.743 1.00 96.12 124 VAL A N 1
ATOM 998 C CA . VAL A 1 124 ? -8.511 -3.125 2.945 1.00 96.12 124 VAL A CA 1
ATOM 999 C C . VAL A 1 124 ? -7.955 -3.662 1.635 1.00 96.12 124 VAL A C 1
ATOM 1001 O O . VAL A 1 124 ? -8.314 -4.768 1.247 1.00 96.12 124 VAL A O 1
ATOM 1004 N N . ASP A 1 125 ? -7.044 -2.932 0.998 1.00 95.88 125 ASP A N 1
ATOM 1005 C CA . ASP A 1 125 ? -6.435 -3.357 -0.269 1.00 95.88 125 ASP A CA 1
ATOM 1006 C C . ASP A 1 125 ? -5.353 -4.417 -0.033 1.00 95.88 125 ASP A C 1
ATOM 1008 O O . ASP A 1 125 ? -5.276 -5.448 -0.708 1.00 95.88 125 ASP A O 1
ATOM 1012 N N . PHE A 1 126 ? -4.518 -4.203 0.986 1.00 94.81 126 PHE A N 1
ATOM 1013 C CA . PHE A 1 126 ? -3.568 -5.203 1.458 1.00 94.81 126 PHE A CA 1
ATOM 1014 C C . PHE A 1 126 ? -3.123 -4.963 2.900 1.00 94.81 126 PHE A C 1
ATOM 1016 O O . PHE A 1 126 ? -3.271 -3.885 3.475 1.00 94.81 126 PHE A O 1
ATOM 1023 N N . VAL A 1 127 ? -2.552 -6.010 3.489 1.00 97.81 127 VAL A N 1
ATOM 1024 C CA . VAL A 1 127 ? -1.977 -6.006 4.836 1.00 97.81 127 VAL A CA 1
ATOM 1025 C C . VAL A 1 127 ? -0.469 -6.039 4.726 1.00 97.81 127 VAL A C 1
ATOM 1027 O O . VAL A 1 127 ? 0.083 -6.884 4.025 1.00 97.81 127 VAL A O 1
ATOM 1030 N N . LEU A 1 128 ? 0.208 -5.167 5.457 1.00 97.56 128 LEU A N 1
ATOM 1031 C CA . LEU A 1 128 ? 1.633 -5.305 5.706 1.00 97.56 128 LEU A CA 1
ATOM 1032 C C . LEU A 1 128 ? 1.841 -6.336 6.806 1.00 97.56 128 LEU A C 1
ATOM 1034 O O . LEU A 1 128 ? 1.395 -6.127 7.932 1.00 97.56 128 LEU A O 1
ATOM 1038 N N . GLU A 1 129 ? 2.525 -7.427 6.488 1.00 97.50 129 GLU A N 1
ATOM 1039 C CA . GLU A 1 129 ? 3.046 -8.369 7.471 1.00 97.50 129 GLU A CA 1
ATOM 1040 C C . GLU A 1 129 ? 4.525 -8.065 7.714 1.00 97.50 129 GLU A C 1
ATOM 1042 O O . GLU A 1 129 ? 5.360 -8.209 6.816 1.00 97.50 129 GLU A O 1
ATOM 1047 N N . ILE A 1 130 ? 4.844 -7.645 8.937 1.00 95.94 130 ILE A N 1
ATOM 1048 C CA . ILE A 1 130 ? 6.176 -7.174 9.318 1.00 95.94 130 ILE A CA 1
ATOM 1049 C C . ILE A 1 130 ? 6.755 -8.135 10.349 1.00 95.94 130 ILE A C 1
ATOM 1051 O O . ILE A 1 130 ? 6.135 -8.381 11.382 1.00 95.94 130 ILE A O 1
ATOM 1055 N N . LEU A 1 131 ? 7.929 -8.700 10.072 1.00 93.62 131 LEU A N 1
ATOM 1056 C CA . LEU A 1 131 ? 8.630 -9.571 11.014 1.00 93.62 131 LEU A CA 1
ATOM 1057 C C . LEU A 1 131 ? 9.608 -8.749 11.857 1.00 93.62 131 LEU A C 1
ATOM 1059 O O . LEU A 1 131 ? 10.602 -8.251 11.342 1.00 93.62 131 LEU A O 1
ATOM 1063 N N . GLU A 1 132 ? 9.352 -8.660 13.157 1.00 88.00 132 GLU A N 1
ATOM 1064 C CA . GLU A 1 132 ? 10.183 -7.932 14.116 1.00 88.00 132 GLU A CA 1
ATOM 1065 C C . GLU A 1 132 ? 10.430 -8.818 15.340 1.00 88.00 132 GLU A C 1
ATOM 1067 O O . GLU A 1 132 ? 9.490 -9.348 15.932 1.00 88.00 132 GLU A O 1
ATOM 1072 N N . ASN A 1 133 ? 11.693 -9.021 15.730 1.00 86.25 133 ASN A N 1
ATOM 1073 C CA . ASN A 1 133 ? 12.051 -9.830 16.906 1.00 86.25 133 ASN A CA 1
ATOM 1074 C C . ASN A 1 133 ? 11.369 -11.219 16.931 1.00 86.25 133 ASN A C 1
ATOM 1076 O O . ASN A 1 133 ? 10.874 -11.668 17.965 1.00 86.25 133 ASN A O 1
ATOM 1080 N N . GLN A 1 134 ? 11.322 -11.887 15.769 1.00 88.00 134 GLN A N 1
ATOM 1081 C CA . GLN A 1 134 ? 10.650 -13.181 15.545 1.00 88.00 134 GLN A CA 1
ATOM 1082 C C . GLN A 1 134 ? 9.123 -13.173 15.759 1.00 88.00 134 GLN A C 1
ATOM 1084 O O . GLN A 1 134 ? 8.500 -14.231 15.845 1.00 88.00 134 GLN A O 1
ATOM 1089 N N . LYS A 1 135 ? 8.498 -11.996 15.825 1.00 91.19 135 LYS A N 1
ATOM 1090 C CA . LYS A 1 135 ? 7.048 -11.819 15.929 1.00 91.19 135 LYS A CA 1
ATOM 1091 C C . LYS A 1 135 ? 6.516 -11.105 14.695 1.00 91.19 135 LYS A C 1
ATOM 1093 O O . LYS A 1 135 ? 7.175 -10.239 14.131 1.00 91.19 135 LYS A O 1
ATOM 1098 N N . PHE A 1 136 ? 5.303 -11.465 14.292 1.00 93.69 136 PHE A N 1
ATOM 1099 C CA . PHE A 1 136 ? 4.630 -10.825 13.167 1.00 93.69 136 PHE A CA 1
ATOM 1100 C C . PHE A 1 136 ? 3.715 -9.697 13.651 1.00 93.69 136 PHE A C 1
ATOM 1102 O O . PHE A 1 136 ? 2.771 -9.939 14.408 1.00 93.69 136 PHE A O 1
ATOM 1109 N N . GLY A 1 137 ? 3.999 -8.479 13.196 1.00 94.56 137 GLY A N 1
ATOM 1110 C CA . GLY A 1 137 ? 3.123 -7.314 13.263 1.00 94.56 137 GLY A CA 1
ATOM 1111 C C . GLY A 1 137 ? 2.300 -7.166 11.983 1.00 94.56 137 GLY A C 1
ATOM 1112 O O . GLY A 1 137 ? 2.698 -7.645 10.920 1.00 94.56 137 GLY A O 1
ATOM 1113 N N . TYR A 1 138 ? 1.142 -6.510 12.093 1.00 96.94 138 TYR A N 1
ATOM 1114 C CA . TYR A 1 138 ? 0.210 -6.339 10.979 1.00 96.94 138 TYR A CA 1
ATOM 1115 C C . TYR A 1 138 ? -0.337 -4.917 10.929 1.00 96.94 138 TYR A C 1
ATOM 1117 O O . TYR A 1 138 ? -0.768 -4.392 11.955 1.00 96.94 138 TYR A O 1
ATOM 1125 N N . LEU A 1 139 ? -0.362 -4.327 9.737 1.00 97.88 139 LEU A N 1
ATOM 1126 C CA . LEU A 1 139 ? -0.959 -3.018 9.468 1.00 97.88 139 LEU A CA 1
ATOM 1127 C C . LEU A 1 139 ? -1.790 -3.109 8.187 1.00 97.88 139 LEU A C 1
ATOM 1129 O O . LEU A 1 139 ? -1.263 -3.468 7.136 1.00 97.88 139 LEU A O 1
ATOM 1133 N N . ALA A 1 140 ? -3.085 -2.819 8.272 1.00 97.50 140 ALA A N 1
ATOM 1134 C CA . ALA A 1 140 ? -3.968 -2.785 7.113 1.00 97.50 140 ALA A CA 1
ATOM 1135 C C . ALA A 1 140 ? -3.813 -1.449 6.379 1.00 97.50 140 ALA A C 1
ATOM 1137 O O . ALA A 1 140 ? -3.814 -0.390 7.010 1.00 97.50 140 ALA A O 1
ATOM 1138 N N . LEU A 1 141 ? -3.706 -1.495 5.053 1.00 96.12 141 LEU A N 1
ATOM 1139 C CA . LEU A 1 141 ? -3.650 -0.301 4.219 1.00 96.12 141 LEU A CA 1
ATOM 1140 C C . LEU A 1 141 ? -4.936 -0.168 3.410 1.00 96.12 141 LEU A C 1
ATOM 1142 O O . LEU A 1 141 ? -5.445 -1.148 2.864 1.00 96.12 141 LEU A O 1
ATOM 1146 N N . ASN A 1 142 ? -5.430 1.062 3.350 1.00 93.56 142 ASN A N 1
ATOM 1147 C CA . ASN A 1 142 ? -6.384 1.516 2.353 1.00 93.56 142 ASN A CA 1
ATOM 1148 C C . ASN A 1 142 ? -5.644 2.451 1.391 1.00 93.56 142 ASN A C 1
ATOM 1150 O O . ASN A 1 142 ? -5.002 3.393 1.849 1.00 93.56 142 ASN A O 1
ATOM 1154 N N . VAL A 1 143 ? -5.676 2.166 0.099 1.00 89.88 143 VAL A N 1
ATOM 1155 C CA . VAL A 1 143 ? -4.940 2.878 -0.941 1.00 89.88 143 VAL A CA 1
ATOM 1156 C C . VAL A 1 143 ? -5.912 3.739 -1.732 1.00 89.88 143 VAL A C 1
ATOM 1158 O O . VAL A 1 143 ? -6.880 3.243 -2.297 1.00 89.88 143 VAL A O 1
ATOM 1161 N N . ASP A 1 144 ? -5.635 5.036 -1.821 1.00 79.25 144 ASP A N 1
ATOM 1162 C CA . ASP A 1 144 ? -6.463 5.972 -2.574 1.00 79.25 144 ASP A CA 1
ATOM 1163 C C . ASP A 1 144 ? -5.591 6.909 -3.426 1.00 79.25 144 ASP A C 1
ATOM 1165 O O . ASP A 1 144 ? -4.522 7.349 -3.013 1.00 79.25 144 ASP A O 1
ATOM 1169 N N . VAL A 1 145 ? -6.044 7.233 -4.639 1.00 75.06 145 VAL A N 1
ATOM 1170 C CA . VAL A 1 145 ? -5.385 8.208 -5.543 1.00 75.06 145 VAL A CA 1
ATOM 1171 C C . VAL A 1 145 ? -6.201 9.503 -5.625 1.00 75.06 145 VAL A C 1
ATOM 1173 O O . VAL A 1 145 ? -6.153 10.267 -6.591 1.00 75.06 145 VAL A O 1
ATOM 1176 N N . THR A 1 146 ? -7.002 9.771 -4.600 1.00 75.88 146 THR A N 1
ATOM 1177 C CA . THR A 1 146 ? -7.819 10.975 -4.517 1.00 75.88 146 THR A CA 1
ATOM 1178 C C . THR A 1 146 ? -7.086 12.087 -3.772 1.00 75.88 146 THR A C 1
ATOM 1180 O O . THR A 1 146 ? -6.631 11.916 -2.647 1.00 75.88 146 THR A O 1
ATOM 1183 N N . SER A 1 147 ? -7.026 13.282 -4.361 1.00 73.88 147 SER A N 1
ATOM 1184 C CA . SER A 1 147 ? -6.668 14.501 -3.620 1.00 73.88 147 SER A CA 1
ATOM 1185 C C . SER A 1 147 ? -7.901 15.180 -3.010 1.00 73.88 147 SER A C 1
ATOM 1187 O O . SER A 1 147 ? -7.837 16.336 -2.590 1.00 73.88 147 SER A O 1
ATOM 1189 N N . SER A 1 148 ? -9.062 14.515 -3.034 1.00 83.69 148 SER A N 1
ATOM 1190 C CA . SER A 1 148 ? -10.299 15.042 -2.465 1.00 83.69 148 SER A CA 1
ATOM 1191 C C . SER A 1 148 ? -10.239 14.972 -0.944 1.00 83.69 148 SER A C 1
ATOM 1193 O O . SER A 1 148 ? -10.340 13.894 -0.361 1.00 83.69 148 SER A O 1
ATOM 1195 N N . ILE A 1 149 ? -10.156 16.139 -0.300 1.00 81.62 149 ILE A N 1
ATOM 1196 C CA . ILE A 1 149 ? -10.214 16.266 1.164 1.00 81.62 149 ILE A CA 1
ATOM 1197 C C . ILE A 1 149 ? -11.470 15.587 1.724 1.00 81.62 149 ILE A C 1
ATOM 1199 O O . ILE A 1 149 ? -11.404 14.952 2.768 1.00 81.62 149 ILE A O 1
ATOM 1203 N N . VAL A 1 150 ? -12.603 15.666 1.016 1.00 84.81 150 VAL A N 1
ATOM 1204 C CA . VAL A 1 150 ? -13.859 15.031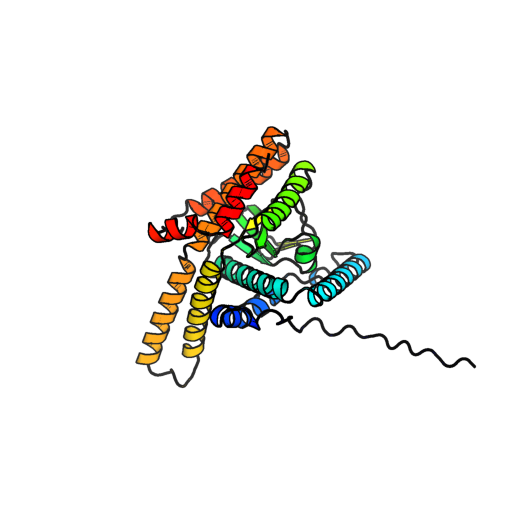 1.445 1.00 84.81 150 VAL A CA 1
ATOM 1205 C C . VAL A 1 150 ? -13.732 13.508 1.463 1.00 84.81 150 VAL A C 1
ATOM 1207 O O . VAL A 1 150 ? -14.160 12.869 2.417 1.00 84.81 150 VAL A O 1
ATOM 1210 N N . GLN A 1 151 ? -13.135 12.913 0.428 1.00 85.31 151 GLN A N 1
ATOM 1211 C CA . GLN A 1 151 ? -12.998 11.458 0.339 1.00 85.31 151 GLN A CA 1
ATOM 1212 C C . GLN A 1 151 ? -11.972 10.930 1.347 1.00 85.31 151 GLN A C 1
ATOM 1214 O O . GLN A 1 151 ? -12.266 9.976 2.063 1.00 85.31 151 GLN A O 1
ATOM 1219 N N . ILE A 1 152 ? -10.825 11.604 1.480 1.00 89.62 152 ILE A N 1
ATOM 1220 C CA . ILE A 1 152 ? -9.838 11.281 2.519 1.00 89.62 152 ILE A CA 1
ATOM 1221 C C . ILE A 1 152 ? -10.465 11.433 3.910 1.00 89.62 152 ILE A C 1
ATOM 1223 O O . ILE A 1 152 ? -10.321 10.546 4.746 1.00 89.62 152 ILE A O 1
ATOM 1227 N N . GLY A 1 153 ? -11.211 12.516 4.144 1.00 90.62 153 GLY A N 1
ATOM 1228 C CA . GLY A 1 153 ? -11.940 12.753 5.388 1.00 90.62 153 GLY A CA 1
ATOM 1229 C C . GLY A 1 153 ? -12.912 11.621 5.716 1.00 90.62 153 GLY A C 1
ATOM 1230 O O . GLY A 1 153 ? -12.894 11.117 6.832 1.00 90.62 153 GLY A O 1
ATOM 1231 N N . ASN A 1 154 ? -13.688 11.144 4.738 1.00 91.31 154 ASN A N 1
ATOM 1232 C CA . ASN A 1 154 ? -14.578 9.996 4.927 1.00 91.31 154 ASN A CA 1
ATOM 1233 C C . ASN A 1 154 ? -13.808 8.725 5.325 1.00 91.31 154 ASN A C 1
ATOM 1235 O O . ASN A 1 154 ? -14.220 8.031 6.253 1.00 91.31 154 ASN A O 1
ATOM 1239 N N . ASN A 1 155 ? -12.676 8.439 4.673 1.00 91.25 155 ASN A N 1
ATOM 1240 C CA . ASN A 1 155 ? -11.849 7.276 5.011 1.00 91.25 155 ASN A CA 1
ATOM 1241 C C . ASN A 1 155 ? -11.270 7.388 6.434 1.00 91.25 155 ASN A C 1
ATOM 1243 O O . ASN A 1 155 ? -11.272 6.410 7.184 1.00 91.25 155 ASN A O 1
ATOM 1247 N N . LEU A 1 156 ? -10.818 8.582 6.832 1.00 95.19 156 LEU A N 1
ATOM 1248 C CA . LEU A 1 156 ? -10.332 8.847 8.188 1.00 95.19 156 LEU A CA 1
ATOM 1249 C C . LEU A 1 156 ? -11.452 8.739 9.232 1.00 95.19 156 LEU A C 1
ATOM 1251 O O . LEU A 1 156 ? -11.229 8.165 10.295 1.00 95.19 156 LEU A O 1
ATOM 1255 N N . GLU A 1 157 ? -12.660 9.218 8.939 1.00 94.88 157 GLU A N 1
ATOM 1256 C CA . GLU A 1 157 ? -13.813 9.085 9.836 1.00 94.88 157 GLU A CA 1
ATOM 1257 C C . GLU A 1 157 ? -14.200 7.617 10.069 1.00 94.88 157 GLU A C 1
ATOM 1259 O O . GLU A 1 157 ? -14.545 7.241 11.191 1.00 94.88 157 GLU A O 1
ATOM 1264 N N . GLU A 1 158 ? -14.071 6.744 9.066 1.00 93.38 158 GLU A N 1
ATOM 1265 C CA . GLU A 1 158 ? -14.251 5.300 9.268 1.00 93.38 158 GLU A CA 1
ATOM 1266 C C . GLU A 1 158 ? -13.195 4.716 10.221 1.00 93.38 158 GLU A C 1
ATOM 1268 O O . GLU A 1 158 ? -13.534 3.949 11.128 1.00 93.38 158 GLU A O 1
ATOM 1273 N N . VAL A 1 159 ? -11.927 5.127 10.100 1.00 95.88 159 VAL A N 1
ATOM 1274 C CA . VAL A 1 159 ? -10.876 4.733 11.057 1.00 95.88 159 VAL A CA 1
ATOM 1275 C C . VAL A 1 159 ? -11.178 5.275 12.459 1.00 95.88 159 VAL A C 1
ATOM 1277 O O . VAL A 1 159 ? -11.041 4.550 13.447 1.00 95.88 159 VAL A O 1
ATOM 1280 N N . LYS A 1 160 ? -11.656 6.518 12.565 1.00 96.50 160 LYS A N 1
ATOM 1281 C CA . LYS A 1 160 ? -12.044 7.143 13.834 1.00 96.50 160 LYS A CA 1
ATOM 1282 C C . LYS A 1 160 ? -13.159 6.369 14.530 1.00 96.50 160 LYS A C 1
ATOM 1284 O O . LYS A 1 160 ? -13.032 6.057 15.713 1.00 96.50 160 LYS A O 1
ATOM 1289 N N . LYS A 1 161 ? -14.218 5.994 13.804 1.00 95.81 161 LYS A N 1
ATOM 1290 C CA . LYS A 1 161 ? -15.317 5.165 14.333 1.00 95.81 161 LYS A CA 1
ATOM 1291 C C . LYS A 1 161 ? -14.803 3.835 14.877 1.00 95.81 161 LYS A C 1
ATOM 1293 O O . LYS A 1 161 ? -15.205 3.428 15.965 1.00 95.81 161 LYS A O 1
ATOM 1298 N N . LYS A 1 162 ? -13.873 3.194 14.163 1.00 95.25 162 LYS A N 1
ATOM 1299 C CA . LYS A 1 162 ? -13.231 1.944 14.598 1.00 95.25 162 LYS A CA 1
ATOM 1300 C C . LYS A 1 162 ? -12.429 2.134 15.886 1.00 95.25 162 LYS A C 1
ATOM 1302 O O . LYS A 1 162 ? -12.582 1.344 16.816 1.00 95.25 162 LYS A O 1
ATOM 1307 N N . ILE A 1 163 ? -11.659 3.220 15.995 1.00 96.50 163 ILE A N 1
ATOM 1308 C CA . ILE A 1 163 ? -10.943 3.578 17.231 1.00 96.50 163 ILE A CA 1
ATOM 1309 C C . ILE A 1 163 ? -11.916 3.791 18.397 1.00 96.50 163 ILE A C 1
ATOM 1311 O O . ILE A 1 163 ? -11.693 3.229 19.465 1.00 96.50 163 ILE A O 1
ATOM 1315 N N . ILE A 1 164 ? -13.000 4.550 18.187 1.00 96.25 164 ILE A N 1
ATOM 1316 C CA . ILE A 1 164 ? -14.024 4.821 19.211 1.00 96.25 164 ILE A CA 1
ATOM 1317 C C . ILE A 1 164 ? -14.683 3.524 19.689 1.00 96.25 164 ILE A C 1
ATOM 1319 O O . ILE A 1 164 ? -14.880 3.339 20.886 1.00 96.25 164 ILE A O 1
ATOM 1323 N N . SER A 1 165 ? -15.010 2.615 18.767 1.00 94.44 165 SER A N 1
ATOM 1324 C CA . SER A 1 165 ? -15.635 1.336 19.118 1.00 94.44 165 SER A CA 1
ATOM 1325 C C . SER A 1 165 ? -14.695 0.368 19.843 1.00 94.44 165 SER A C 1
ATOM 1327 O O . SER A 1 165 ? -15.160 -0.558 20.496 1.00 94.44 165 SER A O 1
ATOM 1329 N N . GLY A 1 166 ? -13.375 0.546 19.716 1.00 93.06 166 GLY A N 1
ATOM 1330 C CA . GLY A 1 166 ? -12.373 -0.429 20.161 1.00 93.06 166 GLY A CA 1
ATOM 1331 C C . GLY A 1 166 ? -12.207 -1.633 19.224 1.00 93.06 166 GLY A C 1
ATOM 1332 O O . GLY A 1 166 ? -11.187 -2.324 19.301 1.00 93.06 166 GLY A O 1
ATOM 1333 N N . ASP A 1 167 ? -13.147 -1.836 18.300 1.00 90.62 167 ASP A N 1
ATOM 1334 C CA . ASP A 1 167 ? -13.124 -2.874 17.277 1.00 90.62 167 ASP A CA 1
ATOM 1335 C C . ASP A 1 167 ? -12.404 -2.345 16.033 1.00 90.62 167 ASP A C 1
ATOM 1337 O O . ASP A 1 167 ? -13.030 -1.821 15.108 1.00 90.62 167 ASP A O 1
ATOM 1341 N N . LEU A 1 168 ? -11.067 -2.445 16.016 1.00 94.69 168 LEU A N 1
ATOM 1342 C CA . LEU A 1 168 ? -10.259 -2.074 14.844 1.00 94.69 168 LEU A CA 1
ATOM 1343 C C . LEU A 1 168 ? -10.577 -2.971 13.627 1.00 94.69 168 LEU A C 1
ATOM 1345 O O . LEU A 1 168 ? -11.586 -3.671 13.565 1.00 94.69 168 LEU A O 1
ATOM 1349 N N . THR A 1 169 ? -9.731 -2.930 12.604 1.00 95.69 169 THR A N 1
ATOM 1350 C CA . THR A 1 169 ? -10.033 -3.578 11.328 1.00 95.69 169 THR A CA 1
ATOM 1351 C C . THR A 1 169 ? -10.041 -5.097 11.461 1.00 95.69 169 THR A C 1
ATOM 1353 O O . THR A 1 169 ? -9.128 -5.692 12.040 1.00 95.69 169 THR A O 1
ATOM 1356 N N . GLU A 1 170 ? -11.085 -5.701 10.903 1.00 96.06 170 GLU A N 1
ATOM 1357 C CA . GLU A 1 170 ? -11.243 -7.139 10.720 1.00 96.06 170 GLU A CA 1
ATOM 1358 C C . GLU A 1 170 ? -10.869 -7.510 9.285 1.00 96.06 170 GLU A C 1
ATOM 1360 O O . GLU A 1 170 ? -11.212 -6.799 8.338 1.00 96.06 170 GLU A O 1
ATOM 1365 N N . ILE A 1 171 ? -10.195 -8.646 9.139 1.00 97.50 171 ILE A N 1
ATOM 1366 C CA . ILE A 1 171 ? -9.908 -9.291 7.862 1.00 97.50 171 ILE A CA 1
ATOM 1367 C C . ILE A 1 171 ? -10.441 -10.709 7.949 1.00 97.50 171 ILE A C 1
ATOM 1369 O O . ILE A 1 171 ? -9.892 -11.559 8.657 1.00 97.50 171 ILE A O 1
ATOM 1373 N N . LYS A 1 172 ? -11.548 -10.948 7.250 1.00 97.06 172 LYS A N 1
ATOM 1374 C CA . LYS A 1 172 ? -12.298 -12.199 7.318 1.00 97.06 172 LYS A CA 1
ATOM 1375 C C . LYS A 1 172 ? -11.534 -13.336 6.649 1.00 97.06 172 LYS A C 1
ATOM 1377 O O . LYS A 1 172 ? -11.465 -14.428 7.208 1.00 97.06 172 LYS A O 1
ATOM 1382 N N . TYR A 1 173 ? -10.927 -13.064 5.496 1.00 97.62 173 TYR A N 1
ATOM 1383 C CA . TYR A 1 173 ? -10.147 -14.027 4.727 1.00 97.62 173 TYR A CA 1
ATOM 1384 C C . TYR A 1 173 ? -8.657 -13.696 4.826 1.00 97.62 173 TYR A C 1
ATOM 1386 O O . TYR A 1 173 ? -8.032 -13.254 3.862 1.00 97.62 173 TYR A O 1
ATOM 1394 N N . PHE A 1 174 ? -8.075 -13.896 6.011 1.00 97.88 174 PHE A N 1
ATOM 1395 C CA . PHE A 1 174 ? -6.653 -13.671 6.245 1.00 97.88 174 PHE A CA 1
ATOM 1396 C C . PHE A 1 174 ? -5.846 -14.961 6.052 1.00 97.88 174 PHE A C 1
ATOM 1398 O O . PHE A 1 174 ? -6.123 -16.000 6.656 1.00 97.88 174 PHE A O 1
ATOM 1405 N N . GLN A 1 175 ? -4.811 -14.890 5.217 1.00 97.06 175 GLN A N 1
ATOM 1406 C CA . GLN A 1 175 ? -3.876 -15.986 5.001 1.00 97.06 175 GLN A CA 1
ATOM 1407 C C . GLN A 1 175 ? -2.456 -15.445 4.858 1.00 97.06 175 GLN A C 1
ATOM 1409 O O . GLN A 1 175 ? -2.172 -14.647 3.966 1.00 97.06 175 GLN A O 1
ATOM 1414 N N . SER A 1 176 ? -1.550 -15.936 5.701 1.00 96.19 176 SER A N 1
ATOM 1415 C CA . SER A 1 176 ? -0.120 -15.671 5.601 1.00 96.19 176 SER A CA 1
ATOM 1416 C C . SER A 1 176 ? 0.660 -16.960 5.391 1.00 96.19 176 SER A C 1
ATOM 1418 O O . SER A 1 176 ? 0.548 -17.923 6.151 1.00 96.19 176 SER A O 1
ATOM 1420 N N . LYS A 1 177 ? 1.526 -16.942 4.376 1.00 94.00 177 LYS A N 1
ATOM 1421 C CA . LYS A 1 177 ? 2.476 -18.028 4.124 1.00 94.00 177 LYS A CA 1
ATOM 1422 C C . LYS A 1 177 ? 3.673 -17.987 5.075 1.00 94.00 177 LYS A C 1
ATOM 1424 O O . LYS A 1 177 ? 4.229 -19.042 5.353 1.00 94.00 177 LYS A O 1
ATOM 1429 N N . ARG A 1 178 ? 4.076 -16.806 5.568 1.00 94.00 178 ARG A N 1
ATOM 1430 C CA . ARG A 1 178 ? 5.254 -16.657 6.445 1.00 94.00 178 ARG A CA 1
ATOM 1431 C C . ARG A 1 178 ? 4.951 -17.063 7.879 1.00 94.00 178 ARG A C 1
ATOM 1433 O O . ARG A 1 178 ? 5.763 -17.745 8.492 1.00 94.00 178 ARG A O 1
ATOM 1440 N N . SER A 1 179 ? 3.797 -16.654 8.405 1.00 92.69 179 SER A N 1
ATOM 1441 C CA . SER A 1 179 ? 3.381 -16.999 9.768 1.00 92.69 179 SER A CA 1
ATOM 1442 C C . SER A 1 179 ? 2.587 -18.305 9.846 1.00 92.69 179 SER A C 1
ATOM 1444 O O . SER A 1 179 ? 2.374 -18.821 10.940 1.00 92.69 179 SER A O 1
ATOM 1446 N N . GLY A 1 180 ? 2.153 -18.853 8.704 1.00 93.56 180 GLY A N 1
ATOM 1447 C CA . GLY A 1 180 ? 1.345 -20.075 8.634 1.00 93.56 180 GLY A CA 1
ATOM 1448 C C . GLY A 1 180 ? -0.097 -19.890 9.118 1.00 93.56 180 GLY A C 1
ATOM 1449 O O . GLY A 1 180 ? -0.827 -20.867 9.280 1.00 93.56 180 GLY A O 1
ATOM 1450 N N . ILE A 1 181 ? -0.521 -18.648 9.361 1.00 94.19 181 ILE A N 1
ATOM 1451 C CA . ILE A 1 181 ? -1.856 -18.326 9.863 1.00 94.19 181 ILE A CA 1
ATOM 1452 C C . ILE A 1 181 ? -2.851 -18.352 8.702 1.00 94.19 181 ILE A C 1
ATOM 1454 O O . ILE A 1 181 ? -2.642 -17.705 7.678 1.00 94.19 181 ILE A O 1
ATOM 1458 N N . THR A 1 182 ? -3.961 -19.063 8.889 1.00 95.81 182 THR A N 1
ATOM 1459 C CA . THR A 1 182 ? -5.138 -19.025 8.010 1.00 95.81 182 THR A CA 1
ATOM 1460 C C . THR A 1 182 ? -6.381 -18.876 8.878 1.00 95.81 182 THR A C 1
ATOM 1462 O O . THR A 1 182 ? -6.539 -19.608 9.854 1.00 95.81 182 THR A O 1
ATOM 1465 N N . GLY A 1 183 ? -7.252 -17.928 8.543 1.00 94.25 183 GLY A N 1
ATOM 1466 C CA . GLY A 1 183 ? -8.516 -17.706 9.239 1.00 94.25 183 GLY A CA 1
ATOM 1467 C C . GLY A 1 183 ? -8.892 -16.232 9.286 1.00 94.25 183 GLY A C 1
ATOM 1468 O O . GLY A 1 183 ? -8.424 -15.433 8.483 1.00 94.25 183 GLY A O 1
ATOM 1469 N N . LYS A 1 184 ? -9.733 -15.875 10.250 1.00 95.38 184 LYS A N 1
ATOM 1470 C CA . LYS A 1 184 ? -10.106 -14.487 10.519 1.00 95.38 184 LYS A CA 1
ATOM 1471 C C . LYS A 1 184 ? -9.045 -13.803 11.382 1.00 95.38 184 LYS A C 1
ATOM 1473 O O . LYS A 1 184 ? -8.480 -14.425 12.285 1.00 95.38 184 LYS A O 1
ATOM 1478 N N . LYS A 1 185 ? -8.791 -12.520 11.128 1.00 95.44 185 LYS A N 1
ATOM 1479 C CA . LYS A 1 185 ? -7.879 -11.704 11.927 1.00 95.44 185 LYS A CA 1
ATOM 1480 C C . LYS A 1 185 ? -8.508 -10.367 12.290 1.00 95.44 185 LYS A C 1
ATOM 1482 O O . LYS A 1 185 ? -8.864 -9.590 11.414 1.00 95.44 185 LYS A O 1
ATOM 1487 N N . ASP A 1 186 ? -8.565 -10.098 13.588 1.00 94.38 186 ASP A N 1
ATOM 1488 C CA . ASP A 1 186 ? -9.204 -8.908 14.146 1.00 94.38 186 ASP A CA 1
ATOM 1489 C C . ASP A 1 186 ? -8.186 -7.951 14.752 1.00 94.38 186 ASP A C 1
ATOM 1491 O O . ASP A 1 186 ? -7.024 -8.299 14.983 1.00 94.38 186 ASP A O 1
ATOM 1495 N N . THR A 1 187 ? -8.664 -6.756 15.100 1.00 94.56 187 THR A N 1
ATOM 1496 C CA . THR A 1 187 ? -7.890 -5.763 15.852 1.00 94.56 187 THR A CA 1
ATOM 1497 C C . THR A 1 187 ? -6.654 -5.264 15.082 1.00 94.56 187 THR A C 1
ATOM 1499 O O . THR A 1 187 ? -5.618 -4.958 15.669 1.00 94.56 187 THR A O 1
ATOM 1502 N N . ILE A 1 188 ? -6.737 -5.184 13.750 1.00 96.94 188 ILE A N 1
ATOM 1503 C CA . ILE A 1 188 ? -5.622 -4.713 12.923 1.00 96.94 188 ILE A CA 1
ATOM 1504 C C . ILE A 1 188 ? -5.694 -3.180 12.797 1.00 96.94 188 ILE A C 1
ATOM 1506 O O . ILE A 1 188 ? -6.739 -2.655 12.387 1.00 96.94 188 ILE A O 1
ATOM 1510 N N . PRO A 1 189 ? -4.624 -2.435 13.143 1.00 97.25 189 PRO A N 1
ATOM 1511 C CA . PRO A 1 189 ? -4.574 -0.998 12.892 1.00 97.25 189 PRO A CA 1
ATOM 1512 C C . PRO A 1 189 ? -4.673 -0.730 11.389 1.00 97.25 189 PRO A C 1
ATOM 1514 O O . PRO A 1 189 ? -4.219 -1.539 10.579 1.00 97.25 189 PRO A O 1
ATOM 1517 N N . LYS A 1 190 ? -5.272 0.399 11.010 1.00 97.44 190 LYS A N 1
ATOM 1518 C CA . LYS A 1 190 ? -5.480 0.759 9.606 1.00 97.44 190 LYS A CA 1
ATOM 1519 C C . LYS A 1 190 ? -5.091 2.201 9.357 1.00 97.44 190 LYS A C 1
ATOM 1521 O O . LYS A 1 190 ? -5.333 3.055 10.201 1.00 97.44 190 LYS A O 1
ATOM 1526 N N . VAL A 1 191 ? -4.503 2.446 8.197 1.00 97.31 191 VAL A N 1
ATOM 1527 C CA . VAL A 1 191 ? -4.111 3.771 7.705 1.00 97.31 191 VAL A CA 1
ATOM 1528 C C . VAL A 1 191 ? -4.543 3.913 6.248 1.00 97.31 191 VAL A C 1
ATOM 1530 O O . VAL A 1 191 ? -4.753 2.912 5.557 1.00 97.31 191 VAL A O 1
ATOM 1533 N N . VAL A 1 192 ? -4.678 5.153 5.793 1.00 95.25 192 VAL A N 1
ATOM 1534 C CA . VAL A 1 192 ? -4.998 5.503 4.406 1.00 95.25 192 VAL A CA 1
ATOM 1535 C C . VAL A 1 192 ? -3.730 6.022 3.742 1.00 95.25 192 VAL A C 1
ATOM 1537 O O . VAL A 1 192 ? -3.071 6.889 4.301 1.00 95.25 192 VAL A O 1
ATOM 1540 N N . ILE A 1 193 ? -3.357 5.516 2.577 1.00 93.94 193 ILE A N 1
ATOM 1541 C CA . ILE A 1 193 ? -2.170 5.976 1.852 1.00 93.94 193 ILE A CA 1
ATOM 1542 C C . ILE A 1 193 ? -2.541 6.408 0.447 1.00 93.94 193 ILE A C 1
ATOM 1544 O O . ILE A 1 193 ? -3.458 5.853 -0.158 1.00 93.94 193 ILE A O 1
ATOM 1548 N N . GLY A 1 194 ? -1.808 7.373 -0.088 1.00 93.25 194 GLY A N 1
ATOM 1549 C CA . GLY A 1 194 ? -2.052 7.850 -1.433 1.00 93.25 194 GLY A CA 1
ATOM 1550 C C . GLY A 1 194 ? -0.906 8.667 -1.995 1.00 93.25 194 GLY A C 1
ATOM 1551 O O . GLY A 1 194 ? 0.030 9.026 -1.296 1.00 93.25 194 GLY A O 1
ATOM 1552 N N . ILE A 1 195 ? -0.960 8.919 -3.299 1.00 95.12 195 ILE A N 1
ATOM 1553 C CA . ILE A 1 195 ? -0.033 9.825 -3.987 1.00 95.12 195 ILE A CA 1
ATOM 1554 C C . ILE A 1 195 ? -0.785 10.583 -5.063 1.00 95.12 195 ILE A C 1
ATOM 1556 O O . ILE A 1 195 ? -1.789 10.096 -5.594 1.00 95.12 195 ILE A O 1
ATOM 1560 N N . ASP A 1 196 ? -0.283 11.753 -5.434 1.00 93.12 196 ASP A N 1
ATOM 1561 C CA . ASP A 1 196 ? -0.868 12.492 -6.537 1.00 93.12 196 ASP A CA 1
ATOM 1562 C C . ASP A 1 196 ? -0.664 11.801 -7.899 1.00 93.12 196 ASP A C 1
ATOM 1564 O O . ASP A 1 196 ? 0.162 10.903 -8.103 1.00 93.12 196 ASP A O 1
ATOM 1568 N N . SER A 1 197 ? -1.445 12.240 -8.887 1.00 91.25 197 SER A N 1
ATOM 1569 C CA . SER A 1 197 ? -1.409 11.663 -10.231 1.00 91.25 197 SER A CA 1
ATOM 1570 C C . SER A 1 197 ? -0.061 11.835 -10.940 1.00 91.25 197 SER A C 1
ATOM 1572 O O . SER A 1 197 ? 0.251 11.058 -11.841 1.00 91.25 197 SER A O 1
ATOM 1574 N N . ASN A 1 198 ? 0.732 12.850 -10.582 1.00 92.25 198 ASN A N 1
ATOM 1575 C CA . ASN A 1 198 ? 2.036 13.075 -11.203 1.00 92.25 198 ASN A CA 1
ATOM 1576 C C . ASN A 1 198 ? 3.044 12.043 -10.696 1.00 92.25 198 ASN A C 1
ATOM 1578 O O . ASN A 1 198 ? 3.729 11.416 -11.503 1.00 92.25 198 ASN A O 1
ATOM 1582 N N . ALA A 1 199 ? 3.076 11.820 -9.381 1.00 94.25 199 ALA A N 1
ATOM 1583 C CA . ALA A 1 199 ? 3.863 10.769 -8.754 1.00 94.25 199 ALA A CA 1
ATOM 1584 C C . ALA A 1 199 ? 3.464 9.376 -9.269 1.00 94.25 199 ALA A C 1
ATOM 1586 O O . ALA A 1 199 ? 4.325 8.550 -9.581 1.00 94.25 199 ALA A O 1
ATOM 1587 N N . LEU A 1 200 ? 2.160 9.123 -9.432 1.00 96.00 200 LEU A N 1
ATOM 1588 C CA . LEU A 1 200 ? 1.674 7.868 -10.005 1.00 96.00 200 LEU A CA 1
ATOM 1589 C C . LEU A 1 200 ? 2.157 7.665 -11.444 1.00 96.00 200 LEU A C 1
ATOM 1591 O O . LEU A 1 200 ? 2.597 6.569 -11.807 1.00 96.00 200 LEU A O 1
ATOM 1595 N N . LYS A 1 201 ? 2.089 8.715 -12.269 1.00 95.75 201 LYS A N 1
ATOM 1596 C CA . LYS A 1 201 ? 2.562 8.668 -13.654 1.00 95.75 201 LYS A CA 1
ATOM 1597 C C . LYS A 1 201 ? 4.070 8.417 -13.727 1.00 95.75 201 LYS A C 1
ATOM 1599 O O . LYS A 1 201 ? 4.503 7.601 -14.538 1.00 95.75 201 LYS A O 1
ATOM 1604 N N . GLU A 1 202 ? 4.853 9.074 -12.873 1.00 95.31 202 GLU A N 1
ATOM 1605 C CA . GLU A 1 202 ? 6.305 8.883 -12.756 1.00 95.31 202 GLU A CA 1
ATOM 1606 C C . GLU A 1 202 ? 6.656 7.415 -12.461 1.00 95.31 202 GLU A C 1
ATOM 1608 O O . GLU A 1 202 ? 7.417 6.786 -13.202 1.00 95.31 202 GLU A O 1
ATOM 1613 N N . LEU A 1 203 ? 6.024 6.829 -11.440 1.00 96.19 203 LEU A N 1
ATOM 1614 C CA . LEU A 1 203 ? 6.213 5.421 -11.088 1.00 96.19 203 LEU A CA 1
ATOM 1615 C C . LEU A 1 203 ? 5.754 4.468 -12.198 1.00 96.19 203 LEU A C 1
ATOM 1617 O O . LEU A 1 203 ? 6.430 3.474 -12.487 1.00 96.19 203 LEU A O 1
ATOM 1621 N N . SER A 1 204 ? 4.625 4.777 -12.842 1.00 97.50 204 SER A N 1
ATOM 1622 C CA . SER A 1 204 ? 4.095 4.002 -13.968 1.00 97.50 204 SER A CA 1
ATOM 1623 C C . SER A 1 204 ? 5.096 3.955 -15.121 1.00 97.50 204 SER A C 1
ATOM 1625 O O . SER A 1 204 ? 5.394 2.873 -15.631 1.00 97.50 204 SER A O 1
ATOM 1627 N N . LEU A 1 205 ? 5.674 5.105 -15.483 1.00 97.31 205 LEU A N 1
ATOM 1628 C CA . LEU A 1 205 ? 6.700 5.204 -16.518 1.00 97.31 205 LEU A CA 1
ATOM 1629 C C . LEU A 1 205 ? 7.927 4.357 -16.164 1.00 97.31 205 LEU A C 1
ATOM 1631 O O . LEU A 1 205 ? 8.301 3.481 -16.945 1.00 97.31 205 LEU A O 1
ATOM 1635 N N . LEU A 1 206 ? 8.509 4.549 -14.974 1.00 96.19 206 LEU A N 1
ATOM 1636 C CA . LEU A 1 206 ? 9.696 3.801 -14.536 1.00 96.19 206 LEU A CA 1
ATOM 1637 C C . LEU A 1 206 ? 9.466 2.287 -14.572 1.00 96.19 206 LEU A C 1
ATOM 1639 O O . LEU A 1 206 ? 10.334 1.517 -14.999 1.00 96.19 206 LEU A O 1
ATOM 1643 N N . ARG A 1 207 ? 8.279 1.836 -14.153 1.00 96.62 207 ARG A N 1
ATOM 1644 C CA . ARG A 1 207 ? 7.949 0.412 -14.154 1.00 96.62 207 ARG A CA 1
ATOM 1645 C C . ARG A 1 207 ? 7.754 -0.142 -15.566 1.00 96.62 207 ARG A C 1
ATOM 1647 O O . ARG A 1 207 ? 8.214 -1.255 -15.845 1.00 96.62 207 ARG A O 1
ATOM 1654 N N . VAL A 1 208 ? 7.110 0.612 -16.456 1.00 97.06 208 VAL A N 1
ATOM 1655 C CA . VAL A 1 208 ? 6.948 0.243 -17.871 1.00 97.06 208 VAL A CA 1
ATOM 1656 C C . VAL A 1 208 ? 8.302 0.180 -18.574 1.00 97.06 208 VAL A C 1
ATOM 1658 O O . VAL A 1 208 ? 8.564 -0.790 -19.287 1.00 97.06 208 VAL A O 1
ATOM 1661 N N . GLU A 1 209 ? 9.189 1.146 -18.339 1.00 95.88 209 GLU A N 1
ATOM 1662 C CA . GLU A 1 209 ? 10.554 1.150 -18.874 1.00 95.88 209 GLU A CA 1
ATOM 1663 C C . GLU A 1 209 ? 11.341 -0.078 -18.414 1.00 95.88 209 GLU A C 1
ATOM 1665 O O . GLU A 1 209 ? 11.862 -0.831 -19.241 1.00 95.88 209 GLU A O 1
ATOM 1670 N N . LEU A 1 210 ? 11.359 -0.344 -17.102 1.00 95.44 210 LEU A N 1
ATOM 1671 C CA . LEU A 1 210 ? 12.031 -1.512 -16.534 1.00 95.44 210 LEU A CA 1
ATOM 1672 C C . LEU A 1 210 ? 11.548 -2.814 -17.186 1.00 95.44 210 LEU A C 1
ATOM 1674 O O . LEU A 1 210 ? 12.357 -3.668 -17.562 1.00 95.44 210 LEU A O 1
ATOM 1678 N N . ASN A 1 211 ? 10.232 -2.972 -17.333 1.00 95.12 211 ASN A N 1
ATOM 1679 C CA . ASN A 1 211 ? 9.659 -4.150 -17.971 1.00 95.12 211 ASN A CA 1
ATOM 1680 C C . ASN A 1 211 ? 10.010 -4.230 -19.460 1.00 95.12 211 ASN A C 1
ATOM 1682 O O . ASN A 1 211 ? 10.337 -5.308 -19.952 1.00 95.12 211 ASN A O 1
ATOM 1686 N N . THR A 1 212 ? 9.997 -3.099 -20.162 1.00 95.19 212 THR A N 1
ATOM 1687 C CA . THR A 1 212 ? 10.345 -3.018 -21.586 1.00 95.19 212 THR A CA 1
ATOM 1688 C C . THR A 1 212 ? 11.784 -3.461 -21.821 1.00 95.19 212 THR A C 1
ATOM 1690 O O . THR A 1 212 ? 12.026 -4.322 -22.667 1.00 95.19 212 THR A O 1
ATOM 1693 N N . TYR A 1 213 ? 12.738 -2.961 -21.030 1.00 95.75 213 TYR A N 1
ATOM 1694 C CA . TYR A 1 213 ? 14.139 -3.373 -21.140 1.00 95.75 213 TYR A CA 1
ATOM 1695 C C . TYR A 1 213 ? 14.325 -4.859 -20.809 1.00 95.75 213 TYR A C 1
ATOM 1697 O O . TYR A 1 213 ? 15.001 -5.578 -21.544 1.00 95.75 213 TYR A O 1
ATOM 1705 N N . ARG A 1 214 ? 13.665 -5.361 -19.756 1.00 93.62 214 ARG A N 1
ATOM 1706 C CA . ARG A 1 214 ? 13.711 -6.788 -19.390 1.00 93.62 214 ARG A CA 1
ATOM 1707 C C . ARG A 1 214 ? 13.091 -7.700 -20.446 1.00 93.62 214 ARG A C 1
ATOM 1709 O O . ARG A 1 214 ? 13.599 -8.794 -20.670 1.00 93.62 214 ARG A O 1
ATOM 1716 N N . ALA A 1 215 ? 12.003 -7.278 -21.083 1.00 94.25 215 ALA A N 1
ATOM 1717 C CA . ALA A 1 215 ? 11.383 -8.023 -22.170 1.00 94.25 215 ALA A CA 1
ATOM 1718 C C . ALA A 1 215 ? 12.276 -8.020 -23.417 1.00 94.25 215 ALA A C 1
ATOM 1720 O O . ALA A 1 215 ? 12.461 -9.067 -24.032 1.00 94.25 215 ALA A O 1
ATOM 1721 N N . ALA A 1 216 ? 12.884 -6.878 -23.751 1.00 93.69 216 ALA A N 1
ATOM 1722 C CA . ALA A 1 216 ? 13.805 -6.754 -24.876 1.00 93.69 216 ALA A CA 1
ATOM 1723 C C . ALA A 1 216 ? 15.034 -7.666 -24.737 1.00 93.69 216 ALA A C 1
ATOM 1725 O O . ALA A 1 216 ? 15.455 -8.251 -25.730 1.00 93.69 216 ALA A O 1
ATOM 1726 N N . LEU A 1 217 ? 15.552 -7.862 -23.519 1.00 92.88 217 LEU A N 1
ATOM 1727 C CA . LEU A 1 217 ? 16.661 -8.788 -23.246 1.00 92.88 217 LEU A CA 1
ATOM 1728 C C . LEU A 1 217 ? 16.351 -10.256 -23.576 1.00 92.88 217 LEU A C 1
ATOM 1730 O O . LEU A 1 217 ? 17.272 -11.037 -23.789 1.00 92.88 217 LEU A O 1
ATOM 1734 N N . LYS A 1 218 ? 15.071 -10.644 -23.617 1.00 93.12 218 LYS A N 1
ATOM 1735 C CA . LYS A 1 218 ? 14.643 -12.019 -23.923 1.00 93.12 218 LYS A CA 1
ATOM 1736 C C . LYS A 1 218 ? 14.444 -12.272 -25.420 1.00 93.12 218 LYS A C 1
ATOM 1738 O O . LYS A 1 218 ? 14.135 -13.397 -25.802 1.00 93.12 218 LYS A O 1
ATOM 1743 N N . LYS A 1 219 ? 14.557 -11.237 -26.256 1.00 93.12 219 LYS A N 1
ATOM 1744 C CA . LYS A 1 219 ? 14.266 -11.309 -27.690 1.00 93.12 219 LYS A CA 1
ATOM 1745 C C . LYS A 1 219 ? 15.507 -11.732 -28.495 1.00 93.12 219 LYS A C 1
ATOM 1747 O O . LYS A 1 219 ? 16.551 -11.100 -28.314 1.00 93.12 219 LYS A O 1
ATOM 1752 N N . PRO A 1 220 ? 15.416 -12.738 -29.391 1.00 88.38 220 PRO A N 1
ATOM 1753 C CA . PRO A 1 220 ? 16.552 -13.208 -30.195 1.00 88.38 220 PRO A CA 1
ATOM 1754 C C . PRO A 1 220 ? 17.209 -12.118 -31.054 1.00 88.38 220 PRO A C 1
ATOM 1756 O O . PRO A 1 220 ? 18.424 -12.097 -31.225 1.00 88.38 220 PRO A O 1
ATOM 1759 N N . GLU A 1 221 ? 16.430 -11.164 -31.564 1.00 90.12 221 GLU A N 1
ATOM 1760 C CA . GLU A 1 221 ? 16.935 -10.042 -32.363 1.00 90.12 221 GLU A CA 1
ATOM 1761 C C . GLU A 1 221 ? 17.860 -9.091 -31.579 1.00 90.12 221 GLU A C 1
ATOM 1763 O O . GLU A 1 221 ? 18.642 -8.354 -32.175 1.00 90.12 221 GLU A O 1
ATOM 1768 N N . ASN A 1 222 ? 17.828 -9.143 -30.243 1.00 88.00 222 ASN A N 1
ATOM 1769 C CA . ASN A 1 222 ? 18.666 -8.334 -29.358 1.00 88.00 222 ASN A CA 1
ATOM 1770 C C . ASN A 1 222 ? 19.869 -9.113 -28.798 1.00 88.00 222 ASN A C 1
ATOM 1772 O O . ASN A 1 222 ? 20.482 -8.667 -27.831 1.00 88.00 222 ASN A O 1
ATOM 1776 N N . SER A 1 223 ? 20.221 -10.270 -29.371 1.00 84.88 223 SER A N 1
ATOM 1777 C CA . SER A 1 223 ? 21.307 -11.129 -28.869 1.00 84.88 223 SER A CA 1
ATOM 1778 C C . SER A 1 223 ? 22.725 -10.592 -29.102 1.00 84.88 223 SER A C 1
ATOM 1780 O O . SER A 1 223 ? 23.678 -11.175 -28.592 1.00 84.88 223 SER A O 1
ATOM 1782 N N . SER A 1 224 ? 22.893 -9.489 -29.841 1.00 93.75 224 SER A N 1
ATOM 1783 C CA . SER A 1 224 ? 24.206 -8.852 -29.999 1.00 93.75 224 SER A CA 1
ATOM 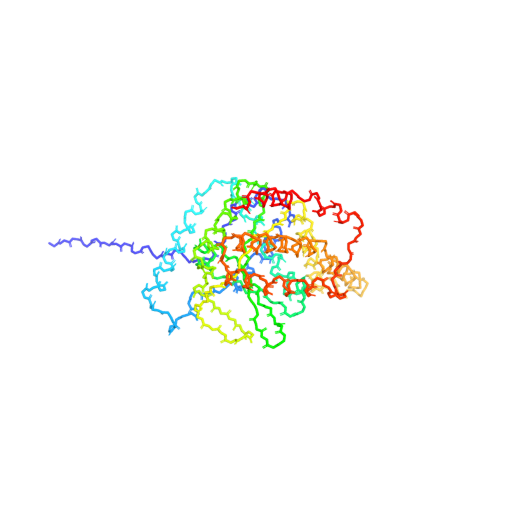1784 C C . SER A 1 224 ? 24.750 -8.367 -28.642 1.00 93.75 224 SER A C 1
ATOM 1786 O O . SER A 1 224 ? 24.021 -7.665 -27.931 1.00 93.75 224 SER A O 1
ATOM 1788 N N . PRO A 1 225 ? 26.023 -8.649 -28.291 1.00 92.44 225 PRO A N 1
ATOM 1789 C CA . PRO A 1 225 ? 26.603 -8.266 -27.001 1.00 92.44 225 PRO A CA 1
ATOM 1790 C C . PRO A 1 225 ? 26.449 -6.778 -26.656 1.00 92.44 225 PRO A C 1
ATOM 1792 O O . PRO A 1 225 ? 26.100 -6.437 -25.529 1.00 92.44 225 PRO A O 1
ATOM 1795 N N . THR A 1 226 ? 26.630 -5.884 -27.633 1.00 93.81 226 THR A N 1
ATOM 1796 C CA . THR A 1 226 ? 26.530 -4.428 -27.425 1.00 93.81 226 THR A CA 1
ATOM 1797 C C . THR A 1 226 ? 25.103 -3.973 -27.111 1.00 93.81 226 THR A C 1
ATOM 1799 O O . THR A 1 226 ? 24.888 -3.095 -26.272 1.00 93.81 226 THR A O 1
ATOM 1802 N N . VAL A 1 227 ? 24.108 -4.592 -27.752 1.00 93.75 227 VAL A N 1
ATOM 1803 C CA . VAL A 1 227 ? 22.687 -4.322 -27.495 1.00 93.75 227 VAL A CA 1
ATOM 1804 C C . VAL A 1 227 ? 22.300 -4.846 -26.113 1.00 93.75 227 VAL A C 1
ATOM 1806 O O . VAL A 1 227 ? 21.649 -4.130 -25.350 1.00 93.75 227 VAL A O 1
ATOM 1809 N N . GLN A 1 228 ? 22.747 -6.054 -25.756 1.00 94.56 228 GLN A N 1
ATOM 1810 C CA . GLN A 1 228 ? 22.495 -6.632 -24.436 1.00 94.56 228 GLN A CA 1
ATOM 1811 C C . GLN A 1 228 ? 23.092 -5.783 -23.314 1.00 94.56 228 GLN A C 1
ATOM 1813 O O . GLN A 1 228 ? 22.387 -5.475 -22.355 1.00 94.56 228 GLN A O 1
ATOM 1818 N N . GLU A 1 229 ? 24.349 -5.353 -23.440 1.00 95.62 229 GLU A N 1
ATOM 1819 C CA . GLU A 1 229 ? 25.008 -4.514 -22.435 1.00 95.62 229 GLU A CA 1
ATOM 1820 C C . GLU A 1 229 ? 24.247 -3.196 -22.214 1.00 95.62 229 GLU A C 1
ATOM 1822 O O . GLU A 1 229 ? 23.960 -2.817 -21.074 1.00 95.62 229 GLU A O 1
ATOM 1827 N N . SER A 1 230 ? 23.825 -2.540 -23.301 1.00 96.06 230 SER A N 1
ATOM 1828 C CA . SER A 1 230 ? 23.015 -1.319 -23.234 1.00 96.06 230 SER A CA 1
ATOM 1829 C C . SER A 1 230 ? 21.673 -1.546 -22.527 1.00 96.06 230 SER A C 1
ATOM 1831 O O . SER A 1 230 ? 21.286 -0.769 -21.650 1.00 96.06 230 SER A O 1
ATOM 1833 N N . LEU A 1 231 ? 20.964 -2.627 -22.865 1.00 96.12 231 LEU A N 1
ATOM 1834 C CA . LEU A 1 231 ? 19.675 -2.967 -22.259 1.00 96.12 231 LEU A CA 1
ATOM 1835 C C . LEU A 1 231 ? 19.806 -3.346 -20.777 1.00 96.12 231 LEU A C 1
ATOM 1837 O O . LEU A 1 231 ? 18.972 -2.928 -19.975 1.00 96.12 231 LEU A O 1
ATOM 1841 N N . ILE A 1 232 ? 20.853 -4.085 -20.396 1.00 96.19 232 ILE A N 1
ATOM 1842 C CA . ILE A 1 232 ? 21.154 -4.415 -18.994 1.00 96.19 232 ILE A CA 1
ATOM 1843 C C . ILE A 1 232 ? 21.395 -3.133 -18.201 1.00 96.19 232 ILE A C 1
ATOM 1845 O O . ILE A 1 232 ? 20.816 -2.964 -17.126 1.00 96.19 232 ILE A O 1
ATOM 1849 N N . LYS A 1 233 ? 22.205 -2.212 -18.738 1.00 97.38 233 LYS A N 1
ATOM 1850 C CA . LYS A 1 233 ? 22.478 -0.923 -18.097 1.00 97.38 233 LYS A CA 1
ATOM 1851 C C . LYS A 1 233 ? 21.187 -0.134 -17.868 1.00 97.38 233 LYS A C 1
ATOM 1853 O O . LYS A 1 233 ? 20.913 0.252 -16.735 1.00 97.38 233 LYS A O 1
ATOM 1858 N N . LYS A 1 234 ? 20.347 0.013 -18.898 1.00 97.38 234 LYS A N 1
ATOM 1859 C CA . LYS A 1 234 ? 19.055 0.714 -18.796 1.00 97.38 234 LYS A CA 1
ATOM 1860 C C . LYS A 1 234 ? 18.091 0.046 -17.812 1.00 97.38 234 LYS A C 1
ATOM 1862 O O . LYS A 1 234 ? 17.465 0.726 -17.004 1.00 97.38 234 LYS A O 1
ATOM 1867 N N . ALA A 1 235 ? 17.996 -1.286 -17.830 1.00 95.69 235 ALA A N 1
ATOM 1868 C CA . ALA A 1 235 ? 17.174 -2.032 -16.879 1.00 95.69 235 ALA A CA 1
ATOM 1869 C C . ALA A 1 235 ? 17.664 -1.847 -15.435 1.00 95.69 235 ALA A C 1
ATOM 1871 O O . ALA A 1 235 ? 16.854 -1.702 -14.521 1.00 95.69 235 ALA A O 1
ATOM 1872 N N . LYS A 1 236 ? 18.984 -1.833 -15.221 1.00 95.69 236 LYS A N 1
ATOM 1873 C CA . LYS A 1 236 ? 19.583 -1.589 -13.905 1.00 95.69 236 LYS A CA 1
ATOM 1874 C C . LYS A 1 236 ? 19.293 -0.171 -13.421 1.00 95.69 236 LYS A C 1
ATOM 1876 O O . LYS A 1 236 ? 18.868 -0.009 -12.284 1.00 95.69 236 LYS A O 1
ATOM 1881 N N . GLU A 1 237 ? 19.466 0.834 -14.274 1.00 96.44 237 GLU A N 1
ATOM 1882 C CA . GLU A 1 237 ? 19.171 2.234 -13.949 1.00 96.44 237 GLU A CA 1
ATOM 1883 C C . GLU A 1 237 ? 17.691 2.444 -13.599 1.00 96.44 237 GLU A C 1
ATOM 1885 O O . GLU A 1 237 ? 17.390 3.028 -12.560 1.00 96.44 237 GLU A O 1
ATOM 1890 N N . ALA A 1 238 ? 16.763 1.916 -14.405 1.00 94.69 238 ALA A N 1
ATOM 1891 C CA . ALA A 1 238 ? 15.328 1.993 -14.120 1.00 94.69 238 ALA A CA 1
ATOM 1892 C C . ALA A 1 238 ? 14.959 1.262 -12.817 1.00 94.69 238 ALA A C 1
ATOM 1894 O O . ALA A 1 238 ? 14.177 1.767 -12.014 1.00 94.69 238 ALA A O 1
ATOM 1895 N N . GLY A 1 239 ? 15.560 0.090 -12.576 1.00 93.69 239 GLY A N 1
ATOM 1896 C CA . GLY A 1 239 ? 15.371 -0.668 -11.340 1.00 93.69 239 GLY A CA 1
ATOM 1897 C C . GLY A 1 239 ? 15.854 0.088 -10.103 1.00 93.69 239 GLY A C 1
ATOM 1898 O O . GLY A 1 239 ? 15.139 0.122 -9.106 1.00 93.69 239 GLY A O 1
ATOM 1899 N N . LEU A 1 240 ? 17.020 0.737 -10.188 1.00 93.38 240 LEU A N 1
ATOM 1900 C CA . LEU A 1 240 ? 17.563 1.561 -9.108 1.00 93.38 240 LEU A CA 1
ATOM 1901 C C . LEU A 1 240 ? 16.646 2.747 -8.804 1.00 93.38 240 LEU A C 1
ATOM 1903 O O . LEU A 1 240 ? 16.245 2.904 -7.654 1.00 93.38 240 LEU A O 1
ATOM 1907 N N . LYS A 1 241 ? 16.234 3.502 -9.832 1.00 94.31 241 LYS A N 1
ATOM 1908 C CA . LYS A 1 241 ? 15.305 4.635 -9.682 1.00 94.31 241 LYS A CA 1
ATOM 1909 C C . LYS A 1 241 ? 13.989 4.231 -9.022 1.00 94.31 241 LYS A C 1
ATOM 1911 O O . LYS A 1 241 ? 13.491 4.955 -8.172 1.00 94.31 241 LYS A O 1
ATOM 1916 N N . LEU A 1 242 ? 13.441 3.069 -9.385 1.00 93.06 242 LEU A N 1
ATOM 1917 C CA . LEU A 1 242 ? 12.225 2.549 -8.760 1.00 93.06 242 LEU A CA 1
ATOM 1918 C C . LEU A 1 242 ? 12.469 2.143 -7.296 1.00 93.06 242 LEU A C 1
ATOM 1920 O O . LEU A 1 242 ? 11.624 2.386 -6.440 1.00 93.06 242 LEU A O 1
ATOM 1924 N N . SER A 1 243 ? 13.616 1.527 -6.995 1.00 92.06 243 SER A N 1
ATOM 1925 C CA . SER A 1 243 ? 13.939 1.076 -5.634 1.00 92.06 243 SER A CA 1
ATOM 1926 C C . SER A 1 243 ? 14.277 2.195 -4.658 1.00 92.06 243 SER A C 1
ATOM 1928 O O . SER A 1 243 ? 14.066 2.022 -3.468 1.00 92.06 243 SER A O 1
ATOM 1930 N N . SER A 1 244 ? 14.768 3.331 -5.152 1.00 92.75 244 SER A N 1
ATOM 1931 C CA . SER A 1 244 ? 15.125 4.494 -4.338 1.00 92.75 244 SER A CA 1
ATOM 1932 C C . SER A 1 244 ? 14.159 5.663 -4.531 1.00 92.75 244 SER A C 1
ATOM 1934 O O . SER A 1 244 ? 14.535 6.809 -4.309 1.00 92.75 244 SER A O 1
ATOM 1936 N N . HIS A 1 245 ? 12.947 5.400 -5.021 1.00 94.88 245 HIS A N 1
ATOM 1937 C CA . HIS A 1 245 ? 12.013 6.453 -5.401 1.00 94.88 245 HIS A CA 1
ATOM 1938 C C . HIS A 1 245 ? 11.509 7.233 -4.179 1.00 94.88 245 HIS A C 1
ATOM 1940 O O . HIS A 1 245 ? 11.141 6.633 -3.165 1.00 94.88 245 HIS A O 1
ATOM 1946 N N . ARG A 1 246 ? 11.371 8.562 -4.300 1.00 95.50 246 ARG A N 1
ATOM 1947 C CA . ARG A 1 246 ? 10.934 9.457 -3.206 1.00 95.50 246 ARG A CA 1
ATOM 1948 C C . ARG A 1 246 ? 9.617 9.065 -2.530 1.00 95.50 246 ARG A C 1
ATOM 1950 O O . ARG A 1 246 ? 9.403 9.354 -1.354 1.00 95.50 246 ARG A O 1
ATOM 1957 N N . ILE A 1 247 ? 8.744 8.387 -3.272 1.00 95.31 247 ILE A N 1
ATOM 1958 C CA . ILE A 1 247 ? 7.418 7.957 -2.809 1.00 95.31 247 ILE A CA 1
ATOM 1959 C C . ILE A 1 247 ? 7.497 6.912 -1.696 1.00 95.31 247 ILE A C 1
ATOM 1961 O O . ILE A 1 247 ? 6.627 6.888 -0.833 1.00 95.31 247 ILE A O 1
ATOM 1965 N N . GLN A 1 248 ? 8.570 6.121 -1.632 1.00 94.69 248 GLN A N 1
ATOM 1966 C CA . GLN A 1 248 ? 8.807 5.233 -0.495 1.00 94.69 248 GLN A CA 1
ATOM 1967 C C . GLN A 1 248 ? 8.829 6.012 0.831 1.00 94.69 248 GLN A C 1
ATOM 1969 O O . GLN A 1 248 ? 8.204 5.610 1.813 1.00 94.69 248 GLN A O 1
ATOM 1974 N N . VAL A 1 249 ? 9.530 7.147 0.848 1.00 95.38 249 VAL A N 1
ATOM 1975 C CA . VAL A 1 249 ? 9.651 8.006 2.031 1.00 95.38 249 VAL A CA 1
ATOM 1976 C C . VAL A 1 249 ? 8.336 8.732 2.313 1.00 95.38 249 VAL A C 1
ATOM 1978 O O . VAL A 1 249 ? 7.952 8.846 3.477 1.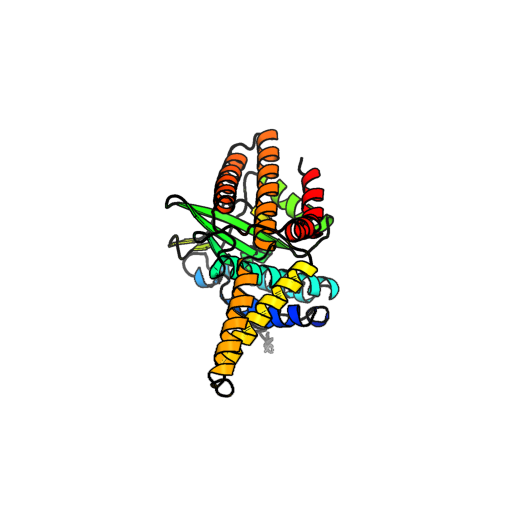00 95.38 249 VAL A O 1
ATOM 1981 N N . LEU A 1 250 ? 7.619 9.166 1.269 1.00 96.19 250 LEU A N 1
ATOM 1982 C CA . LEU A 1 250 ? 6.299 9.786 1.413 1.00 96.19 250 LEU A CA 1
ATOM 1983 C C . LEU A 1 250 ? 5.302 8.839 2.090 1.00 96.19 250 LEU A C 1
ATOM 1985 O O . LEU A 1 250 ? 4.682 9.221 3.074 1.00 96.19 250 LEU A O 1
ATOM 1989 N N . ILE A 1 251 ? 5.219 7.584 1.640 1.00 95.56 251 ILE A N 1
ATOM 1990 C CA . ILE A 1 251 ? 4.286 6.592 2.195 1.00 95.56 251 ILE A CA 1
ATOM 1991 C C . ILE A 1 251 ? 4.608 6.317 3.665 1.00 95.56 251 ILE A C 1
ATOM 1993 O O . ILE A 1 251 ? 3.719 6.321 4.512 1.00 95.56 251 ILE A O 1
ATOM 1997 N N . LEU A 1 252 ? 5.889 6.139 4.007 1.00 95.81 252 LEU A N 1
ATOM 1998 C CA . LEU A 1 252 ? 6.303 5.996 5.406 1.00 95.81 252 LEU A CA 1
ATOM 1999 C C . LEU A 1 252 ? 5.926 7.225 6.244 1.00 95.81 252 LEU A C 1
ATOM 2001 O O . LEU A 1 252 ? 5.568 7.081 7.415 1.00 95.81 252 LEU A O 1
ATOM 2005 N N . LYS A 1 253 ? 5.989 8.427 5.658 1.00 96.38 253 LYS A N 1
ATOM 2006 C CA . LYS A 1 253 ? 5.586 9.659 6.335 1.00 96.38 253 LYS A CA 1
ATOM 2007 C C . LYS A 1 253 ? 4.077 9.727 6.547 1.00 96.38 253 LYS A C 1
ATOM 2009 O O . LYS A 1 253 ? 3.664 10.072 7.650 1.00 96.38 253 LYS A O 1
ATOM 2014 N N . GLU A 1 254 ? 3.276 9.371 5.547 1.00 96.94 254 GLU A N 1
ATOM 2015 C CA . GLU A 1 254 ? 1.814 9.290 5.648 1.00 96.94 254 GLU A CA 1
ATOM 2016 C C . GLU A 1 254 ? 1.365 8.327 6.740 1.00 96.94 254 GLU A C 1
ATOM 2018 O O . GLU A 1 254 ? 0.515 8.677 7.561 1.00 96.94 254 GLU A O 1
ATOM 2023 N N . ILE A 1 255 ? 1.962 7.134 6.776 1.00 97.44 255 ILE A N 1
ATOM 2024 C CA . ILE A 1 255 ? 1.677 6.127 7.798 1.00 97.44 255 ILE A CA 1
ATOM 2025 C C . ILE A 1 255 ? 2.002 6.688 9.189 1.00 97.44 255 ILE A C 1
ATOM 2027 O O . ILE A 1 255 ? 1.172 6.623 10.093 1.00 97.44 255 ILE A O 1
ATOM 2031 N N . GLU A 1 256 ? 3.192 7.269 9.365 1.00 97.81 256 GLU A N 1
ATOM 2032 C CA . GLU A 1 256 ? 3.641 7.813 10.650 1.00 97.81 256 GLU A CA 1
ATOM 2033 C C . GLU A 1 256 ? 2.704 8.907 11.180 1.00 97.81 256 GLU A C 1
ATOM 2035 O O . GLU A 1 256 ? 2.238 8.795 12.314 1.00 97.81 256 GLU A O 1
ATOM 2040 N N . ILE A 1 257 ? 2.383 9.929 10.374 1.00 97.81 257 ILE A N 1
ATOM 2041 C CA . ILE A 1 257 ? 1.574 11.069 10.846 1.00 97.81 257 ILE A CA 1
ATOM 2042 C C . ILE A 1 257 ? 0.149 10.656 11.230 1.00 97.81 257 ILE A C 1
ATOM 2044 O O . ILE A 1 257 ? -0.427 11.209 12.166 1.00 97.81 257 ILE A O 1
ATOM 2048 N N . GLN A 1 258 ? -0.420 9.671 10.530 1.00 98.25 258 GLN A N 1
ATOM 2049 C CA . GLN A 1 258 ? -1.740 9.139 10.852 1.00 98.25 258 GLN A CA 1
ATOM 2050 C C . GLN A 1 258 ? -1.703 8.366 12.162 1.00 98.25 258 GLN A C 1
ATOM 2052 O O . GLN A 1 258 ? -2.503 8.639 13.051 1.00 98.25 258 GLN A O 1
ATOM 2057 N N . ILE A 1 259 ? -0.746 7.446 12.309 1.00 98.44 259 ILE A N 1
ATOM 2058 C CA . ILE A 1 259 ? -0.605 6.644 13.525 1.00 98.44 259 ILE A CA 1
ATOM 2059 C C . ILE A 1 259 ? -0.377 7.547 14.745 1.00 98.44 259 ILE A C 1
ATOM 2061 O O . ILE A 1 259 ? -1.024 7.349 15.772 1.00 98.44 259 ILE A O 1
ATOM 2065 N N . GLU A 1 260 ? 0.483 8.564 14.638 1.00 98.31 260 GLU A N 1
ATOM 2066 C CA . GLU A 1 260 ? 0.694 9.556 15.701 1.00 98.31 260 GLU A CA 1
ATOM 2067 C C . GLU A 1 260 ? -0.617 10.247 16.094 1.00 98.31 260 GLU A C 1
ATOM 2069 O O . GLU A 1 260 ? -0.948 10.322 17.282 1.00 98.31 260 GLU A O 1
ATOM 2074 N N . LYS A 1 261 ? -1.406 10.680 15.103 1.00 98.38 261 LYS A N 1
ATOM 2075 C CA . LYS A 1 261 ? -2.686 11.346 15.355 1.00 98.38 261 LYS A CA 1
ATOM 2076 C C . LYS A 1 261 ? -3.725 10.414 15.979 1.00 98.38 261 LYS A C 1
ATOM 2078 O O . LYS A 1 261 ? -4.471 10.819 16.870 1.00 98.38 261 LYS A O 1
ATOM 2083 N N . TYR A 1 262 ? -3.751 9.150 15.565 1.00 98.44 262 TYR A N 1
ATOM 2084 C CA . TYR A 1 262 ? -4.644 8.138 16.126 1.00 98.44 262 TYR A CA 1
ATOM 2085 C C . TYR A 1 262 ? -4.297 7.810 17.580 1.00 98.44 262 TYR A C 1
ATOM 2087 O O . TYR A 1 262 ? -5.203 7.658 18.398 1.00 98.44 262 TYR A O 1
ATOM 2095 N N . ILE A 1 263 ? -3.005 7.749 17.923 1.00 98.44 263 ILE A N 1
ATOM 2096 C CA . ILE A 1 263 ? -2.535 7.567 19.305 1.00 98.44 263 ILE A CA 1
ATOM 2097 C C . ILE A 1 263 ? -2.944 8.760 20.171 1.00 98.44 263 ILE A C 1
ATOM 2099 O O . ILE A 1 263 ? -3.466 8.559 21.268 1.00 98.44 263 ILE A O 1
ATOM 2103 N N . GLU A 1 264 ? -2.740 9.989 19.687 1.00 98.06 264 GLU A N 1
ATOM 2104 C CA . GLU A 1 264 ? -3.154 11.213 20.385 1.00 98.06 264 GLU A CA 1
ATOM 2105 C C . GLU A 1 264 ? -4.660 11.190 20.684 1.00 98.06 264 GLU A C 1
ATOM 2107 O O . GLU A 1 264 ? -5.073 11.325 21.840 1.00 98.06 264 GLU A O 1
ATOM 2112 N N . PHE A 1 265 ? -5.477 10.944 19.656 1.00 98.12 265 PHE A N 1
ATOM 2113 C CA . PHE A 1 265 ? -6.930 10.862 19.777 1.00 98.12 265 PHE A CA 1
ATOM 2114 C C . PHE A 1 265 ? -7.370 9.755 20.745 1.00 98.12 265 PHE A C 1
ATOM 2116 O O . PHE A 1 265 ? -8.211 9.988 21.618 1.00 98.12 265 PHE A O 1
ATOM 2123 N N . ALA A 1 266 ? -6.786 8.559 20.630 1.00 98.00 266 ALA A N 1
ATOM 2124 C CA . ALA A 1 266 ? -7.112 7.429 21.491 1.00 98.00 266 ALA A CA 1
ATOM 2125 C C . ALA A 1 266 ? -6.767 7.713 22.962 1.00 98.00 266 ALA A C 1
ATOM 2127 O O . ALA A 1 266 ? -7.597 7.477 23.838 1.00 98.00 266 ALA A O 1
ATOM 2128 N N . ASN A 1 267 ? -5.589 8.277 23.242 1.00 97.62 267 ASN A N 1
ATOM 2129 C CA . ASN A 1 267 ? -5.174 8.623 24.603 1.00 97.62 267 ASN A CA 1
ATOM 2130 C C . ASN A 1 267 ? -6.059 9.710 25.221 1.00 97.62 267 ASN A C 1
ATOM 2132 O O . ASN A 1 267 ? -6.503 9.557 26.357 1.00 97.62 267 ASN A O 1
ATOM 2136 N N . LYS A 1 268 ? -6.374 10.769 24.465 1.00 97.44 268 LYS A N 1
ATOM 2137 C CA . LYS A 1 268 ? -7.255 11.859 24.915 1.00 97.44 268 LYS A CA 1
ATOM 2138 C C . LYS A 1 268 ? -8.643 11.361 25.336 1.00 97.44 268 LYS A C 1
ATOM 2140 O O . LYS A 1 268 ? -9.247 11.928 26.242 1.00 97.44 268 LYS A O 1
ATOM 2145 N N . ASN A 1 269 ? -9.129 10.295 24.701 1.00 97.19 269 ASN A N 1
ATOM 2146 C CA . ASN A 1 269 ? -10.438 9.697 24.967 1.00 97.19 269 ASN A CA 1
ATOM 2147 C C . ASN A 1 269 ? -10.373 8.423 25.838 1.00 97.19 269 ASN A C 1
ATOM 2149 O O . ASN A 1 269 ? -11.373 7.726 25.977 1.00 97.19 269 ASN A O 1
ATOM 2153 N N . ASN A 1 270 ? -9.226 8.126 26.462 1.00 96.94 270 ASN A N 1
ATOM 2154 C CA . ASN A 1 270 ? -9.002 6.956 27.327 1.00 96.94 270 ASN A CA 1
ATOM 2155 C C . ASN A 1 270 ? -9.124 5.580 26.634 1.00 96.94 270 ASN A C 1
ATOM 2157 O O . ASN A 1 270 ? -9.300 4.558 27.297 1.00 96.94 270 ASN A O 1
ATOM 2161 N N . TYR A 1 271 ? -8.949 5.508 25.312 1.00 96.94 271 TYR A N 1
ATOM 2162 C CA . TYR A 1 271 ? -8.892 4.257 24.544 1.00 96.94 271 TYR A CA 1
ATOM 2163 C C . TYR A 1 271 ? -7.484 3.633 24.586 1.00 96.94 271 TYR A C 1
ATOM 2165 O O . TYR A 1 271 ? -6.852 3.379 23.558 1.00 96.94 271 TYR A O 1
ATOM 2173 N N . THR A 1 272 ? -6.965 3.377 25.790 1.00 96.00 272 THR A N 1
ATOM 2174 C CA . THR A 1 272 ? -5.556 3.000 26.036 1.00 96.00 272 THR A CA 1
ATOM 2175 C C . THR A 1 272 ? -5.116 1.723 25.316 1.00 96.00 272 THR A C 1
ATOM 2177 O O . THR A 1 272 ? -4.000 1.658 24.797 1.00 96.00 272 THR A O 1
ATOM 2180 N N . LYS A 1 273 ? -5.994 0.715 25.212 1.00 96.81 273 LYS A N 1
ATOM 2181 C CA . LYS A 1 273 ? -5.716 -0.519 24.455 1.00 96.81 273 LYS A CA 1
ATOM 2182 C C . LYS A 1 273 ? -5.478 -0.222 22.971 1.00 96.81 273 LYS A C 1
ATOM 2184 O O . LYS A 1 273 ? -4.518 -0.725 22.395 1.00 96.81 273 LYS A O 1
ATOM 2189 N N . VAL A 1 274 ? -6.327 0.612 22.368 1.00 97.31 274 VAL A N 1
ATOM 2190 C CA . VAL A 1 274 ? -6.198 1.015 20.960 1.00 97.31 274 VAL A CA 1
ATOM 2191 C C . VAL A 1 274 ? -4.930 1.839 20.750 1.00 97.31 274 VAL A C 1
ATOM 2193 O O . VAL A 1 274 ? -4.171 1.558 19.824 1.00 97.31 274 VAL A O 1
ATOM 2196 N N . ALA A 1 275 ? -4.651 2.790 21.646 1.00 97.94 275 ALA A N 1
ATOM 2197 C CA . ALA A 1 275 ? -3.421 3.576 21.609 1.00 97.94 275 ALA A CA 1
ATOM 2198 C C . ALA A 1 275 ? -2.171 2.681 21.652 1.00 97.94 275 ALA A C 1
ATOM 2200 O O . ALA A 1 275 ? -1.246 2.886 20.873 1.00 97.94 275 ALA A O 1
ATOM 2201 N N . SER A 1 276 ? -2.157 1.641 22.494 1.00 97.56 276 SER A N 1
ATOM 2202 C CA . SER A 1 276 ? -1.042 0.687 22.575 1.00 97.56 276 SER A CA 1
ATOM 2203 C C . SER A 1 276 ? -0.837 -0.115 21.283 1.00 97.56 276 SER A C 1
ATOM 2205 O O . SER A 1 276 ? 0.309 -0.337 20.890 1.00 97.56 276 SER A O 1
ATOM 2207 N N . ILE A 1 277 ? -1.916 -0.515 20.602 1.00 97.00 277 ILE A N 1
ATOM 2208 C CA . ILE A 1 277 ? -1.837 -1.224 19.313 1.00 97.00 277 ILE A CA 1
ATOM 2209 C C . ILE A 1 277 ? -1.194 -0.327 18.252 1.00 97.00 277 ILE A C 1
ATOM 2211 O O . ILE A 1 277 ? -0.237 -0.734 17.592 1.00 97.00 277 ILE A O 1
ATOM 2215 N N . TYR A 1 278 ? -1.665 0.916 18.130 1.00 98.06 278 TYR A N 1
ATOM 2216 C CA . TYR A 1 278 ? -1.071 1.883 17.209 1.00 98.06 278 TYR A CA 1
ATOM 2217 C C . TYR A 1 278 ? 0.362 2.260 17.599 1.00 98.06 278 TYR A C 1
ATOM 2219 O O . TYR A 1 278 ? 1.206 2.406 16.721 1.00 98.06 278 TYR A O 1
ATOM 2227 N N . GLN A 1 279 ? 0.683 2.338 18.894 1.00 98.00 279 GLN A N 1
ATOM 2228 C CA . GLN A 1 279 ? 2.047 2.595 19.361 1.00 98.00 279 GLN A CA 1
ATOM 2229 C C . GLN A 1 279 ? 3.015 1.485 18.940 1.00 98.00 279 GLN A C 1
ATOM 2231 O O . GLN A 1 279 ? 4.142 1.780 18.544 1.00 98.00 279 GLN A O 1
ATOM 2236 N N . SER A 1 280 ? 2.582 0.221 18.982 1.00 95.44 280 SER A N 1
ATOM 2237 C CA . SER A 1 280 ? 3.384 -0.891 18.466 1.00 95.44 280 SER A CA 1
ATOM 2238 C C . SER A 1 280 ? 3.665 -0.717 16.974 1.00 95.44 280 SER A C 1
ATOM 2240 O O . SER A 1 280 ? 4.815 -0.830 16.565 1.00 95.44 280 SER A O 1
ATOM 2242 N N . ALA A 1 281 ? 2.647 -0.380 16.174 1.00 95.62 281 ALA A N 1
ATOM 2243 C CA . ALA A 1 281 ? 2.822 -0.125 14.745 1.00 95.62 281 ALA A CA 1
ATOM 2244 C C . ALA A 1 281 ? 3.745 1.081 14.476 1.00 95.62 281 ALA A C 1
ATOM 2246 O O . ALA A 1 281 ? 4.601 1.013 13.597 1.00 95.62 281 ALA A O 1
ATOM 2247 N N . LEU A 1 282 ? 3.628 2.161 15.261 1.00 97.25 282 LEU A N 1
ATOM 2248 C CA . LEU A 1 282 ? 4.485 3.345 15.142 1.00 97.25 282 LEU A CA 1
ATOM 2249 C C . LEU A 1 282 ? 5.961 3.006 15.351 1.00 97.25 282 LEU A C 1
ATOM 2251 O O . LEU A 1 282 ? 6.817 3.501 14.620 1.00 97.25 282 LEU A O 1
ATOM 2255 N N . ASN A 1 283 ? 6.257 2.172 16.350 1.00 95.56 283 ASN A N 1
ATOM 2256 C CA . ASN A 1 283 ? 7.623 1.762 16.658 1.00 95.56 283 ASN A CA 1
ATOM 2257 C C . ASN A 1 283 ? 8.238 0.999 15.481 1.00 95.56 283 ASN A C 1
ATOM 2259 O O . ASN A 1 283 ? 9.322 1.364 15.030 1.00 95.56 283 ASN A O 1
ATOM 2263 N N . THR A 1 284 ? 7.506 0.033 14.921 1.00 93.19 284 THR A N 1
ATOM 2264 C CA . THR A 1 284 ? 7.942 -0.729 13.746 1.00 93.19 284 THR A CA 1
ATOM 2265 C C . THR A 1 284 ? 8.184 0.183 12.533 1.00 93.19 284 THR A C 1
ATOM 2267 O O . THR A 1 284 ? 9.203 0.067 11.855 1.00 93.19 284 THR A O 1
ATOM 2270 N N . ILE A 1 285 ? 7.297 1.150 12.269 1.00 94.31 285 ILE A N 1
ATOM 2271 C CA . ILE A 1 285 ? 7.464 2.105 11.157 1.00 94.31 285 ILE A CA 1
ATOM 2272 C C . ILE A 1 285 ? 8.685 3.010 11.363 1.00 94.31 285 ILE A C 1
ATOM 2274 O O . ILE A 1 285 ? 9.445 3.252 10.423 1.00 94.31 285 ILE A O 1
ATOM 2278 N N . ARG A 1 286 ? 8.915 3.492 12.588 1.00 94.88 286 ARG A N 1
ATOM 2279 C CA . ARG A 1 286 ? 10.097 4.302 12.919 1.00 94.88 286 ARG A CA 1
ATOM 2280 C C . ARG A 1 286 ? 11.393 3.507 12.804 1.00 94.88 286 ARG A C 1
ATOM 2282 O O . ARG A 1 286 ? 12.390 4.070 12.359 1.00 94.88 286 ARG A O 1
ATOM 2289 N N . GLU A 1 287 ? 11.377 2.222 13.148 1.00 91.94 287 GLU A N 1
ATOM 2290 C CA . GLU A 1 287 ? 12.512 1.329 12.913 1.00 91.94 287 GLU A CA 1
ATOM 2291 C C . GLU A 1 287 ? 12.793 1.180 11.414 1.00 91.94 287 GLU A C 1
ATOM 2293 O O . GLU A 1 287 ? 13.926 1.364 10.988 1.00 91.94 287 GLU A O 1
ATOM 2298 N N . ILE A 1 288 ? 11.772 0.933 10.585 1.00 91.19 288 ILE A N 1
ATOM 2299 C CA . ILE A 1 288 ? 11.943 0.845 9.125 1.00 91.19 288 ILE A CA 1
ATOM 2300 C C . ILE A 1 288 ? 12.569 2.132 8.567 1.00 91.19 288 ILE A C 1
ATOM 2302 O O . ILE A 1 288 ? 13.480 2.066 7.745 1.00 91.19 288 ILE A O 1
ATOM 2306 N N . LYS A 1 289 ? 12.121 3.302 9.036 1.00 91.31 289 LYS A N 1
ATOM 2307 C CA . LYS A 1 289 ? 12.654 4.605 8.610 1.00 91.31 289 LYS A CA 1
ATOM 2308 C C . LYS A 1 289 ? 14.094 4.869 9.055 1.00 91.31 289 LYS A C 1
ATOM 2310 O O . LYS A 1 289 ? 14.780 5.644 8.395 1.00 91.31 289 LYS A O 1
ATOM 2315 N N . SER A 1 290 ? 14.541 4.298 10.175 1.00 90.31 290 SER A N 1
ATOM 2316 C CA . SER A 1 290 ? 15.894 4.525 10.703 1.00 90.31 290 SER A CA 1
ATOM 2317 C C . SER A 1 290 ? 16.952 3.617 10.068 1.00 90.31 290 SER A C 1
ATOM 2319 O O . SER A 1 290 ? 18.147 3.807 10.308 1.00 90.31 290 SER A O 1
ATOM 2321 N N . ARG A 1 291 ? 16.532 2.652 9.240 1.00 87.75 291 ARG A N 1
ATOM 2322 C CA . ARG A 1 291 ? 17.423 1.721 8.543 1.00 87.75 291 ARG A CA 1
ATOM 2323 C C . ARG A 1 291 ? 18.330 2.448 7.534 1.00 87.75 291 ARG A C 1
ATOM 2325 O O . ARG A 1 291 ? 17.851 3.324 6.812 1.00 87.75 291 ARG A O 1
ATOM 2332 N N . PRO A 1 292 ? 19.624 2.083 7.428 1.00 82.50 292 PRO A N 1
ATOM 2333 C CA . PRO A 1 292 ? 20.561 2.703 6.484 1.00 82.50 292 PRO A CA 1
ATOM 2334 C C . PRO A 1 292 ? 20.145 2.607 5.012 1.00 82.50 292 PRO A C 1
ATOM 2336 O O . PRO A 1 292 ? 20.575 3.424 4.201 1.00 82.50 292 PRO A O 1
ATOM 2339 N N . GLU A 1 293 ? 19.336 1.604 4.667 1.00 81.00 293 GLU A N 1
ATOM 2340 C CA . GLU A 1 293 ? 18.827 1.357 3.319 1.00 81.00 293 GLU A CA 1
ATOM 2341 C C . GLU A 1 293 ? 17.670 2.288 2.927 1.00 81.00 293 GLU A C 1
ATOM 2343 O O . GLU A 1 293 ? 17.279 2.307 1.759 1.00 81.00 293 GLU A O 1
ATOM 2348 N N . ALA A 1 294 ? 17.112 3.057 3.871 1.00 80.62 294 ALA A N 1
ATOM 2349 C CA . ALA A 1 294 ? 16.070 4.029 3.569 1.00 80.62 294 ALA A CA 1
ATOM 2350 C C . ALA A 1 294 ? 16.608 5.103 2.597 1.00 80.62 294 ALA A C 1
ATOM 2352 O O . ALA A 1 294 ? 17.689 5.659 2.834 1.00 80.62 294 ALA A O 1
ATOM 2353 N N . PRO A 1 295 ? 15.883 5.426 1.505 1.00 85.94 295 PRO A N 1
ATOM 2354 C CA . PRO A 1 295 ? 16.331 6.432 0.554 1.00 85.94 295 PRO A CA 1
ATOM 2355 C C . PRO A 1 295 ? 16.556 7.781 1.235 1.00 85.94 295 PRO A C 1
ATOM 2357 O O . PRO A 1 295 ? 15.702 8.272 1.975 1.00 85.94 295 PRO A O 1
ATOM 2360 N N . LYS A 1 296 ? 17.701 8.402 0.946 1.00 88.62 296 LYS A N 1
ATOM 2361 C CA . LYS A 1 296 ? 17.962 9.794 1.314 1.00 88.62 296 LYS A CA 1
ATOM 2362 C C . LYS A 1 296 ? 17.461 10.679 0.190 1.00 88.62 296 LYS A C 1
ATOM 2364 O O . LYS A 1 296 ? 17.974 10.588 -0.924 1.00 88.62 296 LYS A O 1
ATOM 2369 N N . LEU A 1 297 ? 16.468 11.501 0.492 1.00 92.06 297 LEU A N 1
ATOM 2370 C CA . LEU A 1 297 ? 15.902 12.425 -0.477 1.00 92.06 297 LEU A CA 1
ATOM 2371 C C . LEU A 1 297 ? 16.862 13.590 -0.723 1.00 92.06 297 LEU A C 1
ATOM 2373 O O . LEU A 1 297 ? 17.531 14.080 0.187 1.00 92.06 297 LEU A O 1
ATOM 2377 N N . SER A 1 298 ? 16.928 14.035 -1.970 1.00 94.19 298 SER A N 1
ATOM 2378 C CA . SER A 1 298 ? 17.455 15.354 -2.302 1.00 94.19 298 SER A CA 1
ATOM 2379 C C . SER A 1 298 ? 16.469 16.451 -1.867 1.00 94.19 298 SER A C 1
ATOM 2381 O O . SER A 1 298 ? 15.269 16.184 -1.781 1.00 94.19 298 SER A O 1
ATOM 2383 N N . PRO A 1 299 ? 16.917 17.709 -1.679 1.00 95.44 299 PRO A N 1
ATOM 2384 C CA . PRO A 1 299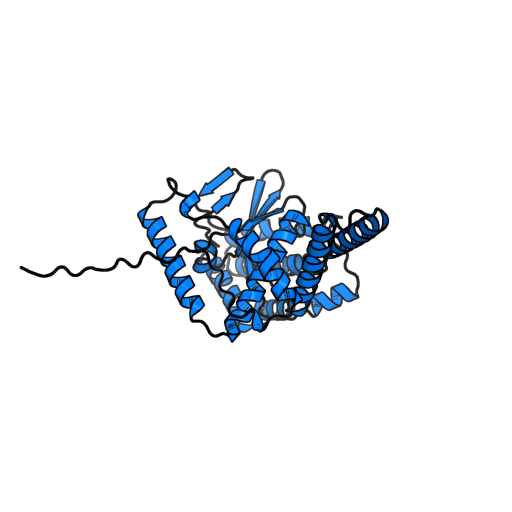 ? 16.016 18.817 -1.345 1.00 95.44 299 PRO A CA 1
ATOM 2385 C C . PRO A 1 299 ? 14.840 18.965 -2.323 1.00 95.44 299 PRO A C 1
ATOM 2387 O O . PRO A 1 299 ? 13.711 19.205 -1.916 1.00 95.44 299 PRO A O 1
ATOM 2390 N N . ASN A 1 300 ? 15.076 18.729 -3.618 1.00 95.81 300 ASN A N 1
ATOM 2391 C CA . ASN A 1 300 ? 14.014 18.765 -4.623 1.00 95.81 300 ASN A CA 1
ATOM 2392 C C . ASN A 1 300 ? 12.980 17.640 -4.433 1.00 95.81 300 ASN A C 1
ATOM 2394 O O . ASN A 1 300 ? 11.793 17.856 -4.646 1.00 95.81 300 ASN A O 1
ATOM 2398 N N . GLU A 1 301 ? 13.405 16.436 -4.046 1.00 95.50 301 GLU A N 1
ATOM 2399 C CA . GLU A 1 301 ? 12.481 15.328 -3.773 1.00 95.50 301 GLU A CA 1
ATOM 2400 C C . GLU A 1 301 ? 11.678 15.555 -2.485 1.00 95.50 301 GLU A C 1
ATOM 2402 O O . GLU A 1 301 ? 10.501 15.194 -2.429 1.00 95.50 301 GLU A O 1
ATOM 2407 N N . GLU A 1 302 ? 12.281 16.179 -1.469 1.00 94.81 302 GLU A N 1
ATOM 2408 C CA . GLU A 1 302 ? 11.576 16.619 -0.258 1.00 94.81 302 GLU A CA 1
ATOM 2409 C C . GLU A 1 302 ? 10.512 17.673 -0.581 1.00 94.81 302 GLU A C 1
ATOM 2411 O O . GLU A 1 302 ? 9.369 17.550 -0.129 1.00 94.81 302 GLU A O 1
ATOM 2416 N N . ASP A 1 303 ? 10.851 18.657 -1.418 1.00 95.69 303 ASP A N 1
ATOM 2417 C CA . ASP A 1 303 ? 9.913 19.673 -1.894 1.00 95.69 303 ASP A CA 1
ATOM 2418 C C . ASP A 1 303 ? 8.778 19.041 -2.706 1.00 95.69 303 ASP A C 1
ATOM 2420 O O . ASP A 1 303 ? 7.610 19.374 -2.508 1.00 95.69 303 ASP A O 1
ATOM 2424 N N . GLN A 1 304 ? 9.084 18.096 -3.597 1.00 95.62 304 GLN A N 1
ATOM 2425 C CA . GLN A 1 304 ? 8.069 17.376 -4.370 1.00 95.62 304 GLN A CA 1
ATOM 2426 C C . GLN A 1 304 ? 7.119 16.580 -3.472 1.00 95.62 304 GLN A C 1
ATOM 2428 O O . GLN A 1 304 ? 5.912 16.622 -3.684 1.00 95.62 304 GLN A O 1
ATOM 2433 N N . ASN A 1 305 ? 7.642 15.880 -2.464 1.00 95.94 305 ASN A N 1
ATOM 2434 C CA . ASN A 1 305 ? 6.822 15.149 -1.497 1.00 95.94 305 ASN A CA 1
ATOM 2435 C C . ASN A 1 305 ? 5.964 16.096 -0.642 1.00 95.94 305 ASN A C 1
ATOM 2437 O O . ASN A 1 305 ? 4.791 15.824 -0.413 1.00 95.94 305 ASN A O 1
ATOM 2441 N N . SER A 1 306 ? 6.516 17.231 -0.211 1.00 94.56 306 SER A N 1
ATOM 2442 C CA . SER A 1 306 ? 5.787 18.235 0.583 1.00 94.56 306 SER A CA 1
ATOM 2443 C C . SER A 1 306 ? 4.678 18.934 -0.212 1.00 94.56 306 SER A C 1
ATOM 2445 O O . SER A 1 306 ? 3.704 19.426 0.363 1.00 94.56 306 SER A O 1
ATOM 2447 N N . ASN A 1 307 ? 4.820 18.972 -1.538 1.00 95.12 307 ASN A N 1
ATOM 2448 C CA . ASN A 1 307 ? 3.841 19.525 -2.470 1.00 95.12 307 ASN A CA 1
ATOM 2449 C C . ASN A 1 307 ? 2.917 18.467 -3.095 1.00 95.12 307 ASN A C 1
ATOM 2451 O O . ASN A 1 307 ? 2.101 18.820 -3.952 1.00 95.12 307 ASN A O 1
ATOM 2455 N N . ASP A 1 308 ? 3.011 17.200 -2.677 1.00 95.81 308 ASP A N 1
ATOM 2456 C CA . ASP A 1 308 ? 2.072 16.168 -3.112 1.00 95.81 308 ASP A CA 1
ATOM 2457 C C . ASP A 1 308 ? 0.660 16.524 -2.623 1.00 95.81 308 ASP A C 1
ATOM 2459 O O . ASP A 1 308 ? 0.409 16.757 -1.436 1.00 95.81 30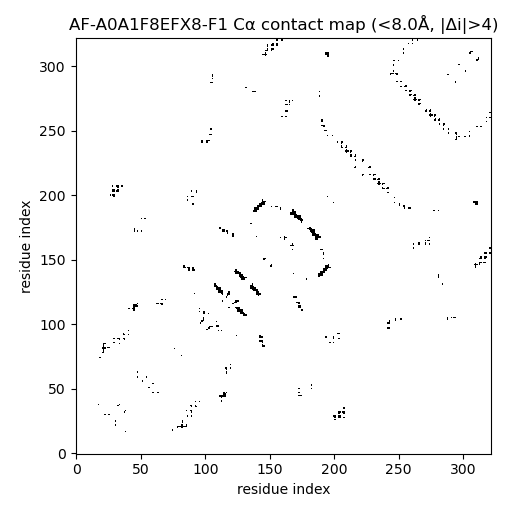8 ASP A O 1
ATOM 2463 N N . LYS A 1 309 ? -0.283 16.608 -3.564 1.00 94.81 309 LYS A N 1
ATOM 2464 C CA . LYS A 1 309 ? -1.643 17.087 -3.276 1.00 94.81 309 LYS A CA 1
ATOM 2465 C C . LYS A 1 309 ? -2.427 16.138 -2.377 1.00 94.81 309 LYS A C 1
ATOM 2467 O O . LYS A 1 309 ? -3.289 16.601 -1.631 1.00 94.81 309 LYS A O 1
ATOM 2472 N N . VAL A 1 310 ? -2.174 14.835 -2.474 1.00 94.00 310 VAL A N 1
ATOM 2473 C CA . VAL A 1 310 ? -2.835 13.831 -1.635 1.00 94.00 310 VAL A CA 1
ATOM 2474 C C . VAL A 1 310 ? -2.285 13.925 -0.220 1.00 94.00 310 VAL A C 1
ATOM 2476 O O . VAL A 1 310 ? -3.068 14.025 0.724 1.00 94.00 310 VAL A O 1
ATOM 2479 N N . PHE A 1 311 ? -0.966 14.060 -0.083 1.00 95.88 311 PHE A N 1
ATOM 2480 C CA . PHE A 1 311 ? -0.325 14.278 1.211 1.00 95.88 311 PHE A CA 1
ATOM 2481 C C . PHE A 1 311 ? -0.830 15.545 1.916 1.00 95.88 311 PHE A C 1
ATOM 2483 O O . PHE A 1 311 ? -1.195 15.509 3.092 1.00 95.88 311 PHE A O 1
ATOM 2490 N N . GLN A 1 312 ? -0.922 16.669 1.200 1.00 95.56 312 GLN A N 1
ATOM 2491 C CA . GLN A 1 312 ? -1.445 17.924 1.753 1.00 95.56 312 GLN A CA 1
ATOM 2492 C C . GLN A 1 312 ? -2.917 17.808 2.173 1.00 95.56 312 GLN A C 1
ATOM 2494 O O . GLN A 1 312 ? -3.318 18.341 3.215 1.00 95.56 312 GLN A O 1
ATOM 2499 N N . ALA A 1 313 ? -3.731 17.109 1.379 1.00 94.19 313 ALA A N 1
ATOM 2500 C CA . ALA A 1 313 ? -5.132 16.860 1.695 1.00 94.19 313 ALA A CA 1
ATOM 2501 C C . ALA A 1 313 ? -5.277 15.962 2.935 1.00 94.19 313 ALA A C 1
ATOM 2503 O O . ALA A 1 313 ? -6.073 16.280 3.820 1.00 94.19 313 ALA A O 1
ATOM 2504 N N . LEU A 1 314 ? -4.450 14.918 3.052 1.00 95.12 314 LEU A N 1
ATOM 2505 C CA . LEU A 1 314 ? -4.362 14.058 4.232 1.00 95.12 314 LEU A CA 1
ATOM 2506 C C . LEU A 1 314 ? -3.965 14.849 5.482 1.00 95.12 314 LEU A C 1
ATOM 2508 O O . LEU A 1 314 ? -4.659 14.784 6.495 1.00 95.12 314 LEU A O 1
ATOM 2512 N N . GLN A 1 315 ? -2.901 15.651 5.410 1.00 95.38 315 GLN A N 1
ATOM 2513 C CA . GLN A 1 315 ? -2.480 16.508 6.521 1.00 95.38 315 GLN A CA 1
ATOM 2514 C C . GLN A 1 315 ? -3.577 17.484 6.949 1.00 95.38 315 GLN A C 1
ATOM 2516 O O . GLN A 1 315 ? -3.733 17.758 8.137 1.00 95.38 315 GLN A O 1
ATOM 2521 N N . SER A 1 316 ? -4.326 18.021 5.986 1.00 94.38 316 SER A N 1
ATOM 2522 C CA . SER A 1 316 ? -5.423 18.947 6.255 1.00 94.38 316 SER A CA 1
ATOM 2523 C C . SER A 1 316 ? -6.580 18.238 6.956 1.00 94.38 316 SER A C 1
ATOM 2525 O O . SER A 1 316 ? -7.024 18.716 7.994 1.00 94.38 316 SER A O 1
ATOM 2527 N N . ALA A 1 317 ? -6.996 17.069 6.464 1.00 94.00 317 ALA A N 1
ATOM 2528 C CA . ALA A 1 317 ? -8.054 16.262 7.072 1.00 94.00 317 ALA A CA 1
ATOM 2529 C C . ALA A 1 317 ? -7.688 15.769 8.488 1.00 94.00 317 ALA A C 1
ATOM 2531 O O . ALA A 1 317 ? -8.539 15.726 9.374 1.00 94.00 317 ALA A O 1
ATOM 2532 N N . LEU A 1 318 ? -6.410 15.471 8.752 1.00 95.31 318 LEU A N 1
ATOM 2533 C CA . LEU A 1 318 ? -5.938 15.072 10.085 1.00 95.31 318 LEU A CA 1
ATOM 2534 C C . LEU A 1 318 ? -6.017 16.189 11.138 1.00 95.31 318 LEU A C 1
ATOM 2536 O O . LEU A 1 318 ? -6.046 15.883 12.332 1.00 95.31 318 LEU A O 1
ATOM 2540 N N . LYS 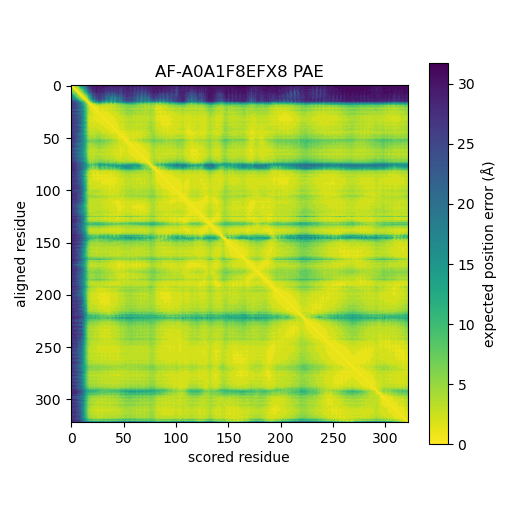A 1 319 ? -6.080 17.470 10.746 1.00 93.38 319 LYS A N 1
ATOM 2541 C CA . LYS A 1 319 ? -6.271 18.582 11.702 1.00 93.38 319 LYS A CA 1
ATOM 2542 C C . LYS A 1 319 ? -7.623 18.501 12.410 1.00 93.38 319 LYS A C 1
ATOM 2544 O O . LYS A 1 319 ? -7.722 18.878 13.579 1.00 93.38 319 LYS A O 1
ATOM 2549 N N . ASP A 1 320 ? -8.620 17.946 11.728 1.00 89.56 320 ASP A N 1
ATOM 2550 C CA . ASP A 1 320 ? -9.983 17.791 12.236 1.00 89.56 320 ASP A CA 1
ATOM 2551 C C . ASP A 1 320 ? -10.184 16.461 12.991 1.00 89.56 320 ASP A C 1
ATOM 2553 O O . ASP A 1 320 ? -11.251 16.202 13.553 1.00 89.56 320 ASP A O 1
ATOM 2557 N N . PHE A 1 321 ? -9.139 15.629 13.085 1.00 91.38 321 PHE A N 1
ATOM 2558 C CA . PHE A 1 321 ? -9.151 14.342 13.784 1.00 91.38 321 PHE A CA 1
ATOM 2559 C C . PHE A 1 321 ? -9.039 14.522 15.313 1.00 91.38 321 PHE A C 1
ATOM 2561 O O . PHE A 1 321 ? -8.023 14.193 15.925 1.00 91.38 321 PHE A O 1
ATOM 2568 N N . ASN A 1 322 ? -10.070 15.100 15.938 1.00 81.50 322 ASN A N 1
ATOM 2569 C CA . ASN A 1 322 ? -10.112 15.425 17.375 1.00 81.50 322 ASN A CA 1
ATOM 2570 C C . ASN A 1 322 ? -11.145 14.649 18.178 1.00 81.50 322 ASN A C 1
ATOM 2572 O O . ASN A 1 322 ? -12.156 14.204 17.586 1.00 81.50 322 ASN A O 1
#

Mean predicted aligned error: 5.83 Å

Foldseek 3Di:
DDDDDPPPPPPPDPPDDDDCQLLVVDDPLLNLLLVVFLVVVVVLAFELVVCVVVDDPVVSVVLVVVLVVVVVVVVVDDSVVVNQVSLQSSVLRLVQCLCDPLVLLHPQWHWRQAHSSCCVPQQFRTWIFGQDPNDTAIETEREGQDLDLVVLLVVLVVLLVCLVVVWGGKRQADQDPVVRDGGIDTDHHYFYDYFYPVLSSVSSNLVSQLVVLVVLLVDPVQPPPVSNVVSVVSNVVSSVCSSQPLVSVLRLVRLLVSLVLSLVLCVVVVVVVSNVSSVVVNVSSVVSCVDPSHHDDDPVSVVVSVPTSNSVSNVVSSVVSD